Protein AF-A0A1A8B6Y4-F1 (afdb_monomer)

Solvent-accessible surface area (backbone atoms only — not comparable to full-atom values): 16086 Å² total; per-residue (Å²): 117,65,67,57,54,49,52,51,50,52,48,51,51,51,48,50,52,50,50,52,52,51,54,61,69,47,69,73,81,78,76,84,78,74,82,86,80,85,84,85,83,89,74,84,90,74,82,79,48,93,86,56,83,58,63,67,67,46,57,52,48,50,53,52,51,47,53,52,50,52,29,60,79,67,69,55,52,93,85,59,84,39,72,38,70,24,54,36,70,48,2,23,49,17,43,50,38,29,72,74,38,57,90,74,25,76,43,52,45,48,41,81,34,70,70,68,71,40,69,71,47,58,68,54,60,51,50,47,52,52,50,34,37,30,58,93,58,42,20,27,63,65,27,38,50,26,53,55,50,16,52,54,48,52,51,52,38,47,77,71,69,38,35,60,57,53,21,60,63,60,38,35,70,55,60,54,86,51,71,58,18,48,47,40,43,55,47,56,60,48,46,59,55,50,47,16,56,74,40,50,77,68,82,79,80,43,30,37,35,56,53,27,47,50,46,58,52,83,50,101,58,82,81,50,98,54,50,36,41,54,26,49,33,51,48,50,51,51,49,27,64,74,71,72,44,93,44,46,80,30,52,46,70,55,54,51,52,57,55,66,56,81,60,93,79,55,92,60,46,63,58,37,57,48,53,51,44,28,76,74,75,33,39,89

Structure (mmCIF, N/CA/C/O backbone):
data_AF-A0A1A8B6Y4-F1
#
_entry.id   AF-A0A1A8B6Y4-F1
#
loop_
_atom_site.group_PDB
_atom_site.id
_atom_site.type_symbol
_atom_site.label_atom_id
_atom_site.label_alt_id
_atom_site.label_comp_id
_atom_site.label_asym_id
_atom_site.label_entity_id
_atom_site.label_seq_id
_atom_site.pdbx_PDB_ins_code
_atom_site.Cartn_x
_atom_site.Cartn_y
_atom_site.Cartn_z
_atom_site.occupancy
_atom_site.B_iso_or_equiv
_atom_site.auth_seq_id
_atom_site.auth_comp_id
_atom_site.auth_asym_id
_atom_site.auth_atom_id
_atom_site.pdbx_PDB_model_num
ATOM 1 N N . ARG A 1 1 ? 7.278 20.151 9.274 1.00 48.69 1 ARG A N 1
ATOM 2 C CA . ARG A 1 1 ? 6.396 21.225 9.817 1.00 48.69 1 ARG A CA 1
ATOM 3 C C . ARG A 1 1 ? 5.258 21.596 8.855 1.00 48.69 1 ARG A C 1
ATOM 5 O O . ARG A 1 1 ? 4.155 21.803 9.333 1.00 48.69 1 ARG A O 1
ATOM 12 N N . ILE A 1 2 ? 5.491 21.634 7.536 1.00 34.91 2 ILE A N 1
ATOM 13 C CA . ILE A 1 2 ? 4.456 21.895 6.510 1.00 34.91 2 ILE A CA 1
ATOM 14 C C . ILE A 1 2 ? 3.547 20.672 6.295 1.00 34.91 2 ILE A C 1
ATOM 16 O O . ILE A 1 2 ? 2.337 20.803 6.388 1.00 34.91 2 ILE A O 1
ATOM 20 N N . LEU A 1 3 ? 4.115 19.467 6.171 1.00 32.06 3 LEU A N 1
ATOM 21 C CA . LEU A 1 3 ? 3.342 18.222 6.005 1.00 32.06 3 LEU A CA 1
ATOM 22 C C . LEU A 1 3 ? 2.391 17.905 7.173 1.00 32.06 3 LEU A C 1
ATOM 24 O O . LEU A 1 3 ? 1.318 17.358 6.955 1.00 32.06 3 LEU A O 1
ATOM 28 N N . SER A 1 4 ? 2.747 18.291 8.406 1.00 32.66 4 SER A N 1
ATOM 29 C CA . SER A 1 4 ? 1.828 18.197 9.555 1.00 32.66 4 SER A CA 1
ATOM 30 C C . SER A 1 4 ? 0.618 19.098 9.346 1.00 32.66 4 SER A C 1
ATOM 32 O O . SER A 1 4 ? -0.500 18.632 9.461 1.00 32.66 4 SER A O 1
ATOM 34 N N . LYS A 1 5 ? 0.843 20.354 8.938 1.00 38.16 5 LYS A N 1
ATOM 35 C CA . LYS A 1 5 ? -0.235 21.306 8.655 1.00 38.16 5 LYS A CA 1
ATOM 36 C C . LYS A 1 5 ? -1.108 20.871 7.478 1.00 38.16 5 LYS A C 1
ATOM 38 O O . LYS A 1 5 ? -2.299 21.137 7.498 1.00 38.16 5 LYS A O 1
ATOM 43 N N . ILE A 1 6 ? -0.530 20.204 6.477 1.00 46.03 6 ILE A N 1
ATOM 44 C CA . ILE A 1 6 ? -1.282 19.636 5.350 1.00 46.03 6 ILE A CA 1
ATOM 45 C C . ILE A 1 6 ? -2.140 18.463 5.830 1.00 46.03 6 ILE A C 1
ATOM 47 O O . ILE A 1 6 ? -3.326 18.440 5.534 1.00 46.03 6 ILE A O 1
ATOM 51 N N . LYS A 1 7 ? -1.591 17.536 6.628 1.00 43.03 7 LYS A N 1
ATOM 52 C CA . LYS A 1 7 ? -2.377 16.445 7.231 1.00 43.03 7 LYS A CA 1
ATOM 53 C C . LYS A 1 7 ? -3.486 16.959 8.144 1.00 43.03 7 LYS A C 1
ATOM 55 O O . LYS A 1 7 ? -4.589 16.428 8.094 1.00 43.03 7 LYS A O 1
ATOM 60 N N . ASP A 1 8 ? -3.202 17.981 8.946 1.00 49.44 8 ASP A N 1
ATOM 61 C CA . ASP A 1 8 ? -4.196 18.629 9.800 1.00 49.44 8 ASP A CA 1
ATOM 62 C C . ASP A 1 8 ? -5.297 19.270 8.938 1.00 49.44 8 ASP A C 1
ATOM 64 O O . ASP A 1 8 ? -6.464 18.977 9.141 1.00 49.44 8 ASP A O 1
ATOM 68 N N . CYS A 1 9 ? -4.936 20.006 7.883 1.00 51.84 9 CYS A N 1
ATOM 69 C CA . CYS A 1 9 ? -5.890 20.616 6.951 1.00 51.84 9 CYS A CA 1
ATOM 70 C C . CYS A 1 9 ? -6.751 19.582 6.199 1.00 51.84 9 CYS A C 1
ATOM 72 O O . CYS A 1 9 ? -7.961 19.748 6.088 1.00 51.84 9 CYS A O 1
ATOM 74 N N . VAL A 1 10 ? -6.153 18.488 5.713 1.00 51.28 10 VAL A N 1
ATOM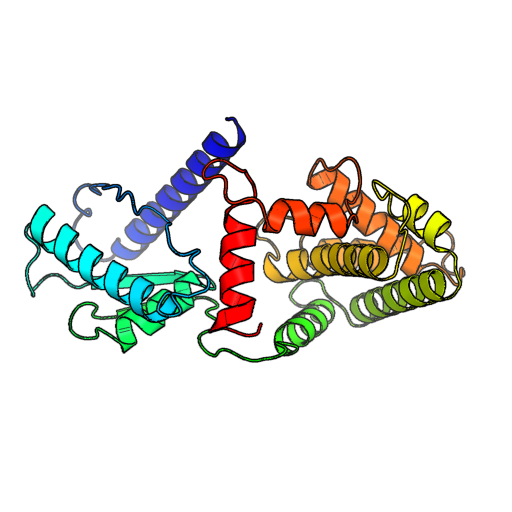 75 C CA . VAL A 1 10 ? -6.880 17.400 5.036 1.00 51.28 10 VAL A CA 1
ATOM 76 C C . VAL A 1 10 ? -7.829 16.703 6.007 1.00 51.28 10 VAL A C 1
ATOM 78 O O . VAL A 1 10 ? -8.972 16.430 5.651 1.00 51.28 10 VAL A O 1
ATOM 81 N N . ARG A 1 11 ? -7.393 16.457 7.249 1.00 54.84 11 ARG A N 1
ATOM 82 C CA . ARG A 1 11 ? -8.254 15.908 8.303 1.00 54.84 11 ARG A CA 1
ATOM 83 C C . ARG A 1 11 ? -9.421 16.845 8.594 1.00 54.84 11 ARG A C 1
ATOM 85 O O . ARG A 1 11 ? -10.549 16.369 8.648 1.00 54.84 11 ARG A O 1
ATOM 92 N N . ASP A 1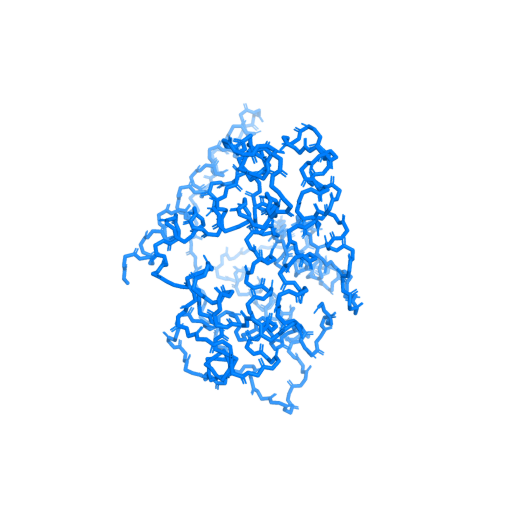 12 ? -9.165 18.139 8.748 1.00 62.72 12 ASP A N 1
ATOM 93 C CA . ASP A 1 12 ? -10.187 19.139 9.061 1.00 62.72 12 ASP A CA 1
ATOM 94 C C . ASP A 1 12 ? -11.193 19.271 7.906 1.00 62.72 12 ASP A C 1
ATOM 96 O O . ASP A 1 12 ? -12.400 19.298 8.131 1.00 62.72 12 ASP A O 1
ATOM 100 N N . HIS A 1 13 ? -10.720 19.229 6.659 1.00 58.06 13 HIS A N 1
ATOM 101 C CA . HIS A 1 13 ? -11.575 19.227 5.473 1.00 58.06 13 HIS A CA 1
ATOM 102 C C . HIS A 1 13 ? -12.416 17.944 5.365 1.00 58.06 13 HIS A C 1
ATOM 104 O O . HIS A 1 13 ? -13.604 17.995 5.041 1.00 58.06 13 HIS A O 1
ATOM 110 N N . GLN A 1 14 ? -11.833 16.780 5.665 1.00 52.09 14 GLN A N 1
ATOM 111 C CA . GLN A 1 14 ? -12.564 15.513 5.699 1.00 52.09 14 GLN A CA 1
ATOM 112 C C . GLN A 1 14 ? -13.607 15.509 6.824 1.00 52.09 14 GLN A C 1
ATOM 114 O O . GLN A 1 14 ? -14.718 15.014 6.639 1.00 52.09 14 GLN A O 1
ATOM 119 N N . LEU A 1 15 ? -13.272 16.093 7.976 1.00 55.88 15 LEU A N 1
ATOM 120 C CA . LEU A 1 15 ? -14.172 16.253 9.111 1.00 55.88 15 LEU A CA 1
ATOM 121 C C . LEU A 1 15 ? -15.351 17.156 8.745 1.00 55.88 15 LEU A C 1
ATOM 123 O O . LEU A 1 15 ? -16.491 16.789 9.011 1.00 55.88 15 LEU A O 1
ATOM 127 N N . GLN A 1 16 ? -15.088 18.281 8.083 1.00 64.38 16 GLN A N 1
ATOM 128 C CA . GLN A 1 16 ? -16.110 19.224 7.640 1.00 64.38 16 GLN A CA 1
ATOM 129 C C . GLN A 1 16 ? -17.037 18.588 6.598 1.00 64.38 16 GLN A C 1
ATOM 131 O O . GLN A 1 16 ? -18.254 18.641 6.735 1.00 64.38 16 GLN A O 1
ATOM 136 N N . LYS A 1 17 ? -16.478 17.848 5.635 1.00 62.44 17 LYS A N 1
ATOM 137 C CA . LYS A 1 17 ? -17.259 17.089 4.648 1.00 62.44 17 LYS A CA 1
ATOM 138 C C . LYS A 1 17 ? -18.111 15.992 5.298 1.00 62.44 17 LYS A C 1
ATOM 140 O O . LYS A 1 17 ? -19.252 15.783 4.897 1.00 62.44 17 LYS A O 1
ATOM 145 N N . ASN A 1 18 ? -17.587 15.313 6.320 1.00 55.38 18 ASN A N 1
ATOM 146 C CA . ASN A 1 18 ? -18.334 14.313 7.086 1.00 55.38 18 ASN A CA 1
ATOM 147 C C . ASN A 1 18 ? -19.440 14.950 7.941 1.00 55.38 18 ASN A C 1
ATOM 149 O O . ASN A 1 18 ? -20.522 14.377 8.045 1.00 55.38 18 ASN A O 1
ATOM 153 N N . GLN A 1 19 ? -19.190 16.124 8.528 1.00 59.34 19 GLN A N 1
ATOM 154 C CA . GLN A 1 19 ? -20.192 16.913 9.248 1.00 59.34 19 GLN A CA 1
ATOM 155 C C . GLN A 1 19 ? -21.311 17.362 8.308 1.00 59.34 19 GLN A C 1
ATOM 157 O O . GLN A 1 19 ? -22.476 17.147 8.625 1.00 59.34 19 GLN A O 1
ATOM 162 N N . ASP A 1 20 ? -20.973 17.893 7.133 1.00 62.66 20 ASP A N 1
ATOM 163 C CA . ASP A 1 20 ? -21.944 18.306 6.119 1.00 62.66 20 ASP A CA 1
ATOM 164 C C . ASP A 1 20 ? -22.760 17.111 5.615 1.00 62.66 20 ASP A C 1
ATOM 166 O O . ASP A 1 20 ? -23.985 17.181 5.524 1.00 62.66 20 ASP A O 1
ATOM 170 N N . TYR A 1 21 ? -22.115 15.969 5.361 1.00 57.97 21 TYR A N 1
ATOM 171 C CA . TYR A 1 21 ? -22.794 14.741 4.944 1.00 57.97 21 TYR A CA 1
ATOM 172 C C . TYR A 1 21 ? -23.757 14.215 6.021 1.00 57.97 21 TYR A C 1
ATOM 174 O O . TYR A 1 21 ? -24.897 13.866 5.716 1.00 57.97 21 TYR A O 1
ATOM 182 N N . LEU A 1 22 ? -23.342 14.227 7.293 1.00 50.53 22 LEU A N 1
ATOM 183 C CA . LEU A 1 22 ? -24.203 13.896 8.433 1.00 50.53 22 LEU A CA 1
ATOM 184 C C . LEU A 1 22 ? -25.376 14.873 8.565 1.00 50.53 22 LEU A C 1
ATOM 186 O O . LEU A 1 22 ? -26.508 14.427 8.728 1.00 50.53 22 LEU A O 1
ATOM 190 N N . LEU A 1 23 ? -25.133 16.179 8.428 1.00 52.56 23 LEU A N 1
ATOM 191 C CA . LEU A 1 23 ? -26.173 17.212 8.457 1.00 52.56 23 LEU A CA 1
ATOM 192 C C . LEU A 1 23 ? -27.199 17.012 7.334 1.00 52.56 23 LEU A C 1
ATOM 194 O O . LEU A 1 23 ? -28.402 17.138 7.567 1.00 52.56 23 LEU A O 1
ATOM 198 N N . THR A 1 24 ? -26.734 16.624 6.144 1.00 55.28 24 THR A N 1
ATOM 199 C CA . THR A 1 24 ? -27.588 16.334 4.983 1.00 55.28 24 THR A CA 1
ATOM 200 C C . THR A 1 24 ? -28.439 15.077 5.208 1.00 55.28 24 THR A C 1
ATOM 202 O O . THR A 1 24 ? -29.615 15.058 4.852 1.00 55.28 24 THR A O 1
ATOM 205 N N . LEU A 1 25 ? -27.886 14.048 5.860 1.00 50.84 25 LEU A N 1
ATOM 206 C CA . LEU A 1 25 ? -28.614 12.831 6.247 1.00 50.84 25 LEU A CA 1
ATOM 207 C C . LEU A 1 25 ? -29.634 13.069 7.375 1.00 50.84 25 LEU A C 1
ATOM 209 O O . LEU A 1 25 ? -30.631 12.359 7.452 1.00 50.84 25 LEU A O 1
ATOM 213 N N . THR A 1 26 ? -29.418 14.077 8.225 1.00 48.09 26 THR A N 1
ATOM 214 C CA . THR A 1 26 ? -30.345 14.471 9.305 1.00 48.09 26 THR A CA 1
ATOM 215 C C . THR A 1 26 ? -31.402 15.497 8.881 1.00 48.09 26 THR A C 1
ATOM 217 O O . THR A 1 26 ? -32.206 15.931 9.703 1.00 48.09 26 THR A O 1
ATOM 220 N N . ALA A 1 27 ? -31.443 15.884 7.600 1.00 50.81 27 ALA A N 1
ATOM 221 C CA . ALA A 1 27 ? -32.441 16.821 7.079 1.00 50.81 27 ALA A CA 1
ATOM 222 C C . ALA A 1 27 ? -33.870 16.234 7.010 1.00 50.81 27 ALA A C 1
ATOM 224 O O . ALA A 1 27 ? -34.811 16.978 6.733 1.00 50.81 27 ALA A O 1
ATOM 225 N N . SER A 1 28 ? -34.066 14.941 7.310 1.00 50.16 28 SER A N 1
ATOM 226 C CA . SER A 1 28 ? -35.378 14.415 7.708 1.00 50.16 28 SER A CA 1
ATOM 227 C C . SER A 1 28 ? -35.492 14.395 9.237 1.00 50.16 28 SER A C 1
ATOM 229 O O . SER A 1 28 ? -35.060 13.451 9.892 1.00 50.16 28 SER A O 1
ATOM 231 N N . ASP A 1 29 ? -36.083 15.465 9.759 1.00 51.25 29 ASP A N 1
ATOM 232 C CA . ASP A 1 29 ? -36.589 15.656 11.119 1.00 51.25 29 ASP A CA 1
ATOM 233 C C . ASP A 1 29 ? -35.630 15.463 12.319 1.00 51.25 29 ASP A C 1
ATOM 235 O O . ASP A 1 29 ? -35.422 14.3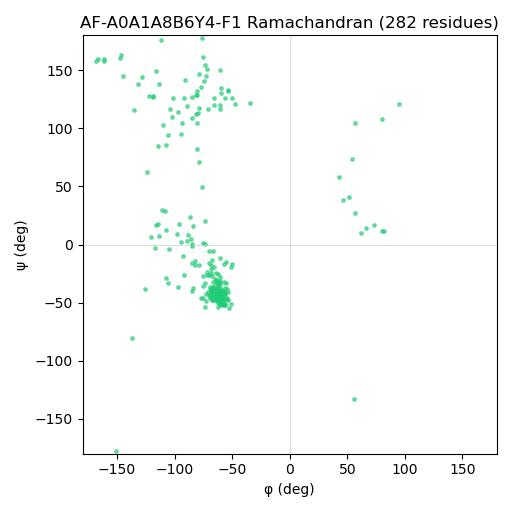74 12.844 1.00 51.25 29 ASP A O 1
ATOM 239 N N . HIS A 1 30 ? -35.257 16.634 12.855 1.00 48.81 30 HIS A N 1
ATOM 240 C CA . HIS A 1 30 ? -34.906 16.980 14.240 1.00 48.81 30 HIS A CA 1
ATOM 241 C C . HIS A 1 30 ? -33.426 16.985 14.687 1.00 48.81 30 HIS A C 1
ATOM 243 O O . HIS A 1 30 ? -32.753 15.970 14.807 1.00 48.81 30 HIS A O 1
ATOM 249 N N . GLN A 1 31 ? -33.053 18.197 15.134 1.00 47.06 31 GLN A N 1
ATOM 250 C CA . GLN A 1 31 ? -31.989 18.594 16.066 1.00 47.06 31 GLN A CA 1
ATOM 251 C C . GLN A 1 31 ? -30.551 18.679 15.515 1.00 47.06 31 GLN A C 1
ATOM 253 O O . GLN A 1 31 ? -29.872 17.681 15.300 1.00 47.06 31 GLN A O 1
ATOM 258 N N . LEU A 1 32 ? -30.062 19.924 15.378 1.00 47.06 32 LEU A N 1
ATOM 259 C CA . LEU A 1 32 ? -28.637 20.254 15.243 1.00 47.06 32 LEU A CA 1
ATOM 260 C C . LEU A 1 32 ? -27.845 19.502 16.323 1.00 47.06 32 LEU A C 1
ATOM 262 O O . LEU A 1 32 ? -28.116 19.676 17.515 1.00 47.06 32 LEU A O 1
ATOM 266 N N . LEU A 1 33 ? -26.885 18.670 15.905 1.00 44.72 33 LEU A N 1
ATOM 267 C CA . LEU A 1 33 ? -25.995 17.957 16.821 1.00 44.72 33 LEU A CA 1
ATOM 268 C C . LEU A 1 33 ? -25.322 18.969 17.773 1.00 44.72 33 LEU A C 1
ATOM 270 O O . LEU A 1 33 ? -24.833 20.004 17.309 1.00 44.72 33 LEU A O 1
ATOM 274 N N . PRO A 1 34 ? -25.284 18.710 19.095 1.00 53.56 34 PRO A N 1
ATOM 275 C CA . PRO A 1 34 ? -24.563 19.572 20.020 1.00 53.56 34 PRO A CA 1
ATOM 276 C C . PRO A 1 34 ? -23.076 19.610 19.649 1.00 53.56 34 PRO A C 1
ATOM 278 O O . PRO A 1 34 ? -22.542 18.634 19.126 1.00 53.56 34 PRO A O 1
ATOM 281 N N . GLN A 1 35 ? -22.425 20.739 19.947 1.00 53.25 35 GLN A N 1
ATOM 282 C CA . GLN A 1 35 ? -21.003 21.003 19.701 1.00 53.25 35 GLN A CA 1
ATOM 283 C C . GLN A 1 35 ? -20.120 19.757 19.871 1.00 53.25 35 GLN A C 1
ATOM 285 O O . GLN A 1 35 ? -20.066 19.162 20.950 1.00 53.25 35 GLN A O 1
ATOM 290 N N . VAL A 1 36 ? -19.402 19.391 18.805 1.00 50.97 36 VAL A N 1
ATOM 291 C CA . VAL A 1 36 ? -18.380 18.341 18.843 1.00 50.97 36 VAL A CA 1
ATOM 292 C C . VAL A 1 36 ? -17.307 18.776 19.836 1.00 50.97 36 VAL A C 1
ATOM 294 O O . VAL A 1 36 ? -16.660 19.805 19.656 1.00 50.97 36 VAL A O 1
ATOM 297 N N . LYS A 1 37 ? -17.140 18.012 20.914 1.00 50.31 37 LYS A N 1
ATOM 298 C CA . LYS A 1 37 ? -16.125 18.277 21.931 1.00 50.31 37 LYS A CA 1
ATOM 299 C C . LYS A 1 37 ? -14.967 17.313 21.720 1.00 50.31 37 LYS A C 1
ATOM 301 O O . LYS A 1 37 ? -15.091 16.111 21.942 1.00 50.31 37 LYS A O 1
ATOM 306 N N . GLU A 1 38 ? -13.854 17.867 21.262 1.00 46.75 38 GLU A N 1
ATOM 307 C CA . GLU A 1 38 ? -12.634 17.124 20.970 1.00 46.75 38 GLU A CA 1
ATOM 308 C C . GLU A 1 38 ? -11.849 16.816 22.248 1.00 46.75 38 GLU A C 1
ATOM 310 O O . GLU A 1 38 ? -11.842 17.584 23.215 1.00 46.75 38 GLU A O 1
ATOM 315 N N . SER A 1 39 ? -11.174 15.671 22.257 1.00 43.25 39 SER A N 1
ATOM 316 C CA . SER A 1 39 ? -10.258 15.273 23.320 1.00 43.25 39 SER A CA 1
ATOM 317 C C . SER A 1 39 ? -9.096 14.495 22.715 1.00 43.25 39 SER A C 1
ATOM 319 O O . SER A 1 39 ? -9.273 13.758 21.746 1.00 43.25 39 SER A O 1
ATOM 321 N N . TRP A 1 40 ? -7.910 14.672 23.291 1.00 41.88 40 TRP A N 1
ATOM 322 C CA . TRP A 1 40 ? -6.679 14.023 22.858 1.00 41.88 40 TRP A CA 1
ATOM 323 C C . TRP A 1 40 ? -6.213 13.058 23.933 1.00 41.88 40 TRP A C 1
ATOM 325 O O . TRP A 1 40 ? -6.207 13.399 25.116 1.00 41.88 40 TRP A O 1
ATOM 335 N N . ILE A 1 41 ? -5.765 11.881 23.511 1.00 40.66 41 ILE A N 1
ATOM 336 C CA . ILE A 1 41 ? -5.145 10.908 24.403 1.00 40.66 41 ILE A CA 1
ATOM 337 C C . ILE A 1 41 ? -3.731 10.660 23.931 1.00 40.66 41 ILE A C 1
ATOM 339 O O . ILE A 1 41 ? -3.482 10.350 22.767 1.00 40.66 41 ILE A O 1
ATOM 343 N N . TYR A 1 42 ? -2.809 10.805 24.872 1.00 41.81 42 TYR A N 1
ATOM 344 C CA . TYR A 1 42 ? -1.417 10.460 24.684 1.00 41.81 42 TYR A CA 1
ATOM 345 C C . TYR A 1 42 ? -1.218 9.038 25.179 1.00 41.81 42 TYR A C 1
ATOM 347 O O . TYR A 1 42 ? -1.190 8.793 26.383 1.00 41.81 42 TYR A O 1
ATOM 355 N N . GLN A 1 43 ? -1.088 8.110 24.238 1.00 41.69 43 GLN A N 1
ATOM 356 C CA . GLN A 1 43 ? -0.670 6.754 24.538 1.00 41.69 43 GLN A CA 1
ATOM 357 C C . GLN A 1 43 ? 0.838 6.636 24.269 1.00 41.69 43 GLN A C 1
ATOM 359 O O . GLN A 1 43 ? 1.258 6.790 23.117 1.00 41.69 43 GLN A O 1
ATOM 364 N N . PRO A 1 44 ? 1.679 6.420 25.295 1.00 40.84 44 PRO A N 1
ATOM 365 C CA . PRO A 1 44 ? 3.089 6.140 25.072 1.00 40.84 44 PRO A CA 1
ATOM 366 C C . PRO A 1 44 ? 3.216 4.794 24.349 1.00 40.84 44 PRO A C 1
ATOM 368 O O . PRO A 1 44 ? 2.758 3.773 24.849 1.00 40.84 44 PRO A O 1
ATOM 371 N N . LEU A 1 45 ? 3.806 4.804 23.150 1.00 44.94 45 LEU A N 1
ATOM 372 C CA . LEU A 1 45 ? 4.044 3.589 22.373 1.00 44.94 45 LEU A CA 1
ATOM 373 C C . LEU A 1 45 ? 5.307 2.878 22.912 1.00 44.94 45 LEU A C 1
ATOM 375 O O . LEU A 1 45 ? 6.388 3.078 22.359 1.00 44.94 45 LEU A O 1
ATOM 379 N N . ASP A 1 46 ? 5.219 2.085 23.982 1.00 48.62 46 ASP A N 1
ATOM 380 C CA . ASP A 1 46 ? 6.374 1.340 24.542 1.00 48.62 46 ASP A CA 1
ATOM 381 C C . ASP A 1 46 ? 6.458 -0.136 24.087 1.00 48.62 46 ASP A C 1
ATOM 383 O O . ASP A 1 46 ? 7.318 -0.900 24.522 1.00 48.62 46 ASP A O 1
ATOM 387 N N . HIS A 1 47 ? 5.625 -0.515 23.118 1.00 50.72 47 HIS A N 1
ATOM 388 C CA . HIS A 1 47 ? 5.288 -1.893 22.725 1.00 50.72 47 HIS A CA 1
ATOM 389 C C . HIS A 1 47 ? 6.371 -2.671 21.954 1.00 50.72 47 HIS A C 1
ATOM 391 O O . HIS A 1 47 ? 6.072 -3.622 21.235 1.00 50.72 47 HIS A O 1
ATOM 397 N N . PHE A 1 48 ? 7.632 -2.258 22.040 1.00 51.94 48 PHE A N 1
ATOM 398 C CA . PHE A 1 48 ? 8.730 -2.847 21.269 1.00 51.94 48 PHE A CA 1
ATOM 399 C C . PHE A 1 48 ? 9.691 -3.675 22.114 1.00 51.94 48 PHE A C 1
ATOM 401 O O . PHE A 1 48 ? 10.870 -3.816 21.779 1.00 51.94 48 PHE A O 1
ATOM 408 N N . ASN A 1 49 ? 9.187 -4.252 23.201 1.00 53.00 49 ASN A N 1
ATOM 409 C CA . ASN A 1 49 ? 9.881 -5.324 23.884 1.00 53.00 49 ASN A CA 1
ATOM 410 C C . ASN A 1 49 ? 9.642 -6.638 23.125 1.00 53.00 49 ASN A C 1
ATOM 412 O O . ASN A 1 49 ? 8.535 -7.161 23.128 1.00 53.00 49 ASN A O 1
ATOM 416 N N . ARG A 1 50 ? 10.691 -7.212 22.518 1.00 49.53 50 ARG A N 1
ATOM 417 C CA . ARG A 1 50 ? 10.622 -8.524 21.836 1.00 49.53 50 ARG A CA 1
ATOM 418 C C . ARG A 1 50 ? 10.148 -9.673 22.740 1.00 49.53 50 ARG A C 1
ATOM 420 O O . ARG A 1 50 ? 9.817 -10.735 22.229 1.00 49.53 50 ARG A O 1
ATOM 427 N N . GLN A 1 51 ? 10.173 -9.492 24.060 1.00 51.28 51 GLN A N 1
ATOM 428 C CA . GLN A 1 51 ? 9.718 -10.481 25.041 1.00 51.28 51 GLN A CA 1
ATOM 429 C C . GLN A 1 51 ? 8.248 -10.291 25.443 1.00 51.28 51 GLN A C 1
ATOM 431 O O . GLN A 1 51 ? 7.695 -11.165 26.107 1.00 51.28 51 GLN A O 1
ATOM 436 N N . ASP A 1 52 ? 7.612 -9.185 25.045 1.00 55.09 52 ASP A N 1
ATOM 437 C CA . ASP A 1 52 ? 6.207 -8.907 25.336 1.00 55.09 52 ASP A CA 1
ATOM 438 C C . ASP A 1 52 ? 5.350 -9.101 24.078 1.00 55.09 52 ASP A C 1
ATOM 440 O O . ASP A 1 52 ? 5.212 -8.224 23.227 1.00 55.09 52 ASP A O 1
ATOM 444 N N . ILE A 1 53 ? 4.793 -10.305 23.954 1.00 52.06 53 ILE A N 1
ATOM 445 C CA . ILE A 1 53 ? 3.941 -10.732 22.833 1.00 52.06 53 ILE A CA 1
ATOM 446 C C . ILE A 1 53 ? 2.462 -10.349 23.020 1.00 52.06 53 ILE A C 1
ATOM 448 O O . ILE A 1 53 ? 1.620 -10.724 22.207 1.00 52.06 53 ILE A O 1
ATOM 452 N N . ASN A 1 54 ? 2.107 -9.607 24.077 1.00 55.47 54 ASN A N 1
ATOM 453 C CA . ASN A 1 54 ? 0.713 -9.245 24.371 1.00 55.47 54 ASN A CA 1
ATOM 454 C C . ASN A 1 54 ? 0.223 -8.004 23.608 1.00 55.47 54 ASN A C 1
ATOM 456 O O . ASN A 1 54 ? -0.815 -7.430 23.950 1.00 55.47 54 ASN A O 1
ATOM 460 N N . THR A 1 55 ? 0.925 -7.587 22.556 1.00 60.50 55 THR A N 1
ATOM 461 C CA . THR A 1 55 ? 0.632 -6.341 21.843 1.00 60.50 55 THR A CA 1
ATOM 462 C C . THR A 1 55 ? -0.750 -6.322 21.189 1.00 60.50 55 THR A C 1
ATOM 464 O O . THR A 1 55 ? -1.372 -5.261 21.138 1.00 60.50 55 THR A O 1
ATOM 467 N N . PHE A 1 56 ? -1.275 -7.466 20.739 1.00 60.12 56 PHE A N 1
ATOM 468 C CA . PHE A 1 56 ? -2.620 -7.556 20.162 1.00 60.12 56 PHE A CA 1
ATOM 469 C C . PHE A 1 56 ? -3.740 -7.452 21.218 1.00 60.12 56 PHE A C 1
ATOM 471 O O . PHE A 1 56 ? -4.596 -6.571 21.076 1.00 60.12 56 PHE A O 1
ATOM 478 N N . PRO A 1 57 ? -3.757 -8.266 22.301 1.00 64.69 57 PRO A N 1
ATOM 479 C CA . PRO A 1 57 ? -4.700 -8.076 23.405 1.00 64.69 57 PRO A CA 1
ATOM 480 C C . PRO A 1 57 ? -4.669 -6.666 24.004 1.00 64.69 57 PRO A C 1
ATOM 482 O O . PRO A 1 57 ? -5.729 -6.125 24.323 1.00 64.69 57 PRO A O 1
ATOM 485 N N . GLN A 1 58 ? -3.478 -6.067 24.117 1.00 73.25 58 GLN A N 1
ATOM 486 C CA . GLN A 1 58 ? -3.303 -4.747 24.715 1.00 73.25 58 GLN A CA 1
ATOM 487 C C . GLN A 1 58 ? -4.047 -3.659 23.931 1.00 73.25 58 GLN A C 1
ATOM 489 O O . GLN A 1 58 ? -4.800 -2.904 24.532 1.00 73.25 58 GLN A O 1
ATOM 494 N N . ARG A 1 59 ? -3.970 -3.644 22.591 1.00 76.25 59 ARG A N 1
ATOM 495 C CA . ARG A 1 59 ? -4.663 -2.629 21.763 1.00 76.25 59 ARG A CA 1
ATOM 496 C C . ARG A 1 59 ? -6.176 -2.621 21.960 1.00 76.25 59 ARG A C 1
ATOM 498 O O . ARG A 1 59 ? -6.800 -1.564 21.988 1.00 76.25 59 ARG A O 1
ATOM 505 N N . LEU A 1 60 ? -6.787 -3.800 22.089 1.00 79.50 60 LEU A N 1
ATOM 506 C CA . LEU A 1 60 ? -8.225 -3.895 22.345 1.00 79.50 60 LEU A CA 1
ATOM 507 C C . LEU A 1 60 ? -8.565 -3.499 23.790 1.00 79.50 60 LEU A C 1
ATOM 509 O O . LEU A 1 60 ? -9.625 -2.919 24.023 1.00 79.50 60 LEU A O 1
ATOM 513 N N . ALA A 1 61 ? -7.675 -3.777 24.748 1.00 83.81 61 ALA A N 1
ATOM 514 C CA . ALA A 1 61 ? -7.815 -3.297 26.120 1.00 83.81 61 ALA A CA 1
ATOM 515 C C . ALA A 1 61 ? -7.719 -1.765 26.191 1.00 83.81 61 ALA A C 1
ATOM 517 O O . ALA A 1 61 ? -8.525 -1.141 26.877 1.00 83.81 61 ALA A O 1
ATOM 518 N N . ASP A 1 62 ? -6.824 -1.148 25.420 1.00 85.19 62 ASP A N 1
ATOM 519 C CA . ASP A 1 62 ? -6.688 0.308 25.356 1.00 85.19 62 ASP A CA 1
ATOM 520 C C . ASP A 1 62 ? -7.964 0.969 24.815 1.00 85.19 62 ASP A C 1
ATOM 522 O O . ASP A 1 62 ? -8.406 1.984 25.350 1.00 85.19 62 ASP A O 1
ATOM 526 N N . LEU A 1 63 ? -8.630 0.360 23.823 1.00 88.69 63 LEU A N 1
ATOM 527 C CA . LEU A 1 63 ? -9.942 0.820 23.344 1.00 88.69 63 LEU A CA 1
ATOM 528 C C . LEU A 1 63 ? -11.033 0.720 24.426 1.00 88.69 63 LEU A C 1
ATOM 530 O O . LEU A 1 63 ? -11.898 1.595 24.518 1.00 88.69 63 LEU A O 1
ATOM 534 N N . ALA A 1 64 ? -10.995 -0.309 25.276 1.00 89.88 64 ALA A N 1
ATOM 535 C CA . ALA A 1 64 ? -11.917 -0.432 26.405 1.00 89.88 64 ALA A CA 1
ATOM 536 C C . ALA A 1 64 ? -11.641 0.628 27.490 1.00 89.88 64 ALA A C 1
ATOM 538 O O . ALA A 1 64 ? -12.577 1.256 27.992 1.00 89.88 64 ALA A O 1
ATOM 539 N N . VAL A 1 65 ? -10.364 0.876 27.805 1.00 89.31 65 VAL A N 1
ATOM 540 C CA . VAL A 1 65 ? -9.933 1.945 28.723 1.00 89.31 65 VAL A CA 1
ATOM 541 C C . VAL A 1 65 ? -10.335 3.313 28.174 1.00 89.31 65 VAL A C 1
ATOM 543 O O . VAL A 1 65 ? -10.873 4.135 28.915 1.00 89.31 65 VAL A O 1
ATOM 546 N N . PHE A 1 66 ? -10.159 3.541 26.872 1.00 89.56 66 PHE A N 1
ATOM 547 C CA . PHE A 1 66 ? -10.606 4.749 26.186 1.00 89.56 66 PHE A CA 1
ATOM 548 C C . PHE A 1 66 ? -12.109 4.972 26.342 1.00 89.56 66 PHE A C 1
ATOM 550 O O . PHE A 1 66 ? -12.537 6.044 26.775 1.00 89.56 66 PHE A O 1
ATOM 557 N N . HIS A 1 67 ? -12.907 3.950 26.027 1.00 92.25 67 HIS A N 1
ATOM 558 C CA . HIS A 1 67 ? -14.355 4.004 26.181 1.00 92.25 67 HIS A CA 1
ATOM 559 C C . HIS A 1 67 ? -14.739 4.388 27.617 1.00 92.25 67 HIS A C 1
ATOM 561 O O . HIS A 1 67 ? -15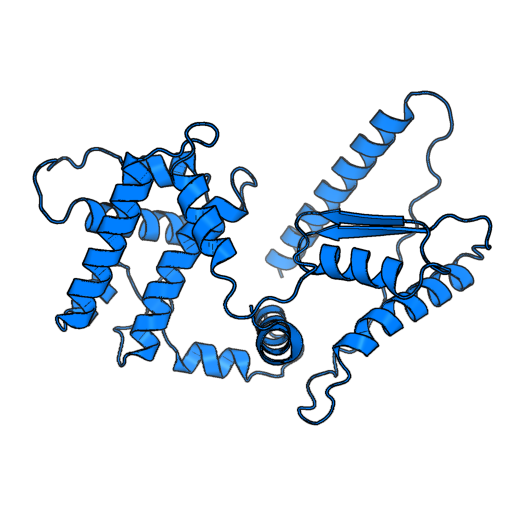.584 5.263 27.822 1.00 92.25 67 HIS A O 1
ATOM 567 N N . GLN A 1 68 ? -14.110 3.765 28.619 1.00 90.88 68 GLN A N 1
ATOM 568 C CA . GLN A 1 68 ? -14.361 4.077 30.025 1.00 90.88 68 GLN A CA 1
ATOM 569 C C . GLN A 1 68 ? -13.978 5.522 30.367 1.00 90.88 68 GLN A C 1
ATOM 571 O O . GLN A 1 68 ? -14.778 6.225 30.987 1.00 90.88 68 GLN A O 1
ATOM 576 N N . TYR A 1 69 ? -12.795 5.971 29.945 1.00 90.19 69 TYR A N 1
ATOM 577 C CA . TYR A 1 69 ? -12.307 7.326 30.186 1.00 90.19 69 TYR A CA 1
ATOM 578 C C . TYR A 1 69 ? -13.269 8.370 29.618 1.00 90.19 69 TYR A C 1
ATOM 580 O O . TYR A 1 69 ? -13.744 9.229 30.356 1.00 90.19 69 TYR A O 1
ATOM 588 N N . ILE A 1 70 ? -13.646 8.253 28.342 1.00 91.88 70 ILE A N 1
ATOM 589 C CA . ILE A 1 70 ? -14.583 9.190 27.711 1.00 91.88 70 ILE A CA 1
ATOM 590 C C . ILE A 1 70 ? -15.965 9.107 28.355 1.00 91.88 70 ILE A C 1
ATOM 592 O O . ILE A 1 70 ? -16.580 10.140 28.616 1.00 91.88 70 ILE A O 1
ATOM 596 N N . SER A 1 71 ? -16.442 7.905 28.683 1.00 92.25 71 SER A N 1
ATOM 597 C CA . SER A 1 71 ? -17.723 7.761 29.377 1.00 92.25 71 SER A CA 1
ATOM 598 C C . SER A 1 71 ? -17.736 8.529 30.699 1.00 92.25 71 SER A C 1
ATOM 600 O O . SER A 1 71 ? -18.701 9.228 30.991 1.00 92.25 71 SER A O 1
ATOM 602 N N . GLN A 1 72 ? -16.645 8.491 31.464 1.00 91.31 72 GLN A N 1
ATOM 603 C CA . GLN A 1 72 ? -16.519 9.244 32.712 1.00 91.31 72 GLN A CA 1
ATOM 604 C C . GLN A 1 72 ? -16.339 10.749 32.473 1.00 91.31 72 GLN A C 1
ATOM 606 O O . GLN A 1 72 ? -17.054 11.554 33.067 1.00 91.31 72 GLN A O 1
ATOM 611 N N . SER A 1 73 ? -15.429 11.150 31.579 1.00 92.31 73 SER A N 1
ATOM 612 C CA . SER A 1 73 ? -15.119 12.561 31.301 1.00 92.31 73 SER A CA 1
ATOM 613 C C . SER A 1 73 ? -16.301 13.352 30.740 1.00 92.31 73 SER A C 1
ATOM 615 O O . SER A 1 73 ? -16.353 14.575 30.881 1.00 92.31 73 SER A O 1
ATOM 617 N N . PHE A 1 74 ? -17.246 12.665 30.100 1.00 89.88 74 PHE A N 1
ATOM 618 C CA . PHE A 1 74 ? -18.433 13.264 29.497 1.00 89.88 74 PHE A CA 1
ATOM 619 C C . PHE A 1 74 ? -19.735 12.846 30.187 1.00 89.88 74 PHE A C 1
ATOM 621 O O . PHE A 1 74 ? -20.810 13.207 29.713 1.00 89.88 74 PHE A O 1
ATOM 628 N N . ASN A 1 75 ? -19.649 12.128 31.314 1.00 92.50 75 ASN A N 1
ATOM 629 C CA . ASN A 1 75 ? -20.795 11.627 32.073 1.00 92.50 75 ASN A CA 1
ATOM 630 C C . ASN A 1 75 ? -21.804 10.853 31.197 1.00 92.50 75 ASN A C 1
ATOM 632 O O . ASN A 1 75 ? -23.021 11.016 31.314 1.00 92.50 75 ASN A O 1
ATOM 636 N N . LEU A 1 76 ? -21.282 10.039 30.275 1.00 92.75 76 LEU A N 1
ATOM 637 C CA . LEU A 1 76 ? -22.077 9.177 29.410 1.00 92.75 76 LEU A CA 1
ATOM 638 C C . LEU A 1 76 ? -22.593 7.988 30.219 1.00 92.75 76 LEU A C 1
ATOM 640 O O . LEU A 1 76 ? -21.895 7.422 31.061 1.00 92.75 76 LEU A O 1
ATOM 644 N N . SER A 1 77 ? -23.832 7.599 29.945 1.00 90.19 77 SER A N 1
ATOM 645 C CA . SER A 1 77 ? -24.516 6.496 30.620 1.00 90.19 77 SER A CA 1
ATOM 646 C C . SER A 1 77 ? -24.733 5.322 29.667 1.00 90.19 77 SER A C 1
ATOM 648 O O . SER A 1 77 ? -24.509 5.432 28.464 1.00 90.19 77 SER A O 1
ATOM 650 N N . CYS A 1 78 ? -25.278 4.215 30.175 1.00 86.06 78 CYS A N 1
ATOM 651 C CA . CYS A 1 78 ? -25.698 3.081 29.346 1.00 86.06 78 CYS A CA 1
ATOM 652 C C . CYS A 1 78 ? -26.782 3.424 28.303 1.00 86.06 78 CYS A C 1
ATOM 654 O O . CYS A 1 78 ? -27.056 2.607 27.430 1.00 86.06 78 CYS A O 1
ATOM 656 N N . ARG A 1 79 ? -27.406 4.611 28.379 1.00 89.25 79 ARG A N 1
ATOM 657 C CA . ARG A 1 79 ? -28.351 5.100 27.361 1.00 89.25 79 ARG A CA 1
ATOM 658 C C . ARG A 1 79 ? -27.647 5.660 26.122 1.00 89.25 79 ARG A C 1
ATOM 660 O O . ARG A 1 79 ? -28.286 5.822 25.087 1.00 89.25 79 ARG A O 1
ATOM 667 N N . ASN A 1 80 ? -26.359 5.988 26.219 1.00 93.06 80 ASN A N 1
ATOM 668 C CA . ASN A 1 80 ? -25.571 6.480 25.097 1.00 93.06 80 ASN A CA 1
ATOM 669 C C . ASN A 1 80 ? -25.109 5.298 24.238 1.00 93.06 80 ASN A C 1
ATOM 671 O O . ASN A 1 80 ? -24.539 4.333 24.743 1.00 93.06 80 ASN A O 1
ATOM 675 N N . THR A 1 81 ? -25.355 5.380 22.932 1.00 93.25 81 THR A N 1
ATOM 676 C CA . THR A 1 81 ? -24.976 4.327 21.983 1.00 93.25 81 THR A CA 1
ATOM 677 C C . THR A 1 81 ? -23.596 4.613 21.409 1.00 93.25 81 THR A C 1
ATOM 679 O O . THR A 1 81 ? -23.364 5.683 20.852 1.00 93.25 81 THR A O 1
ATOM 682 N N . TRP A 1 82 ? -22.699 3.636 21.508 1.00 95.06 82 TRP A N 1
ATOM 683 C CA . TRP A 1 82 ? -21.359 3.703 20.936 1.00 95.06 82 TRP A CA 1
ATOM 684 C C . TRP A 1 82 ? -21.284 2.913 19.635 1.00 95.06 82 TRP A C 1
ATOM 686 O O . TRP A 1 82 ? -21.589 1.719 19.618 1.00 95.06 82 TRP A O 1
ATOM 696 N N . ILE A 1 83 ? -20.834 3.566 18.565 1.00 93.94 83 ILE A N 1
ATOM 697 C CA . ILE A 1 83 ? -20.524 2.930 17.284 1.00 93.94 83 ILE A CA 1
ATOM 698 C C . ILE A 1 83 ? -19.044 3.162 16.988 1.00 93.94 83 ILE A C 1
ATOM 700 O O . ILE A 1 83 ? -18.573 4.297 17.022 1.00 93.94 83 ILE A O 1
ATOM 704 N N . SER A 1 84 ? -18.307 2.089 16.720 1.00 93.62 84 SER A N 1
ATOM 705 C CA . SER A 1 84 ? -16.905 2.166 16.313 1.00 93.62 84 SER A CA 1
ATOM 706 C C . SER A 1 84 ? -16.808 2.241 14.788 1.00 93.62 84 SER A C 1
ATOM 708 O O . SER A 1 84 ? -17.560 1.567 14.090 1.00 93.62 84 SER A O 1
ATOM 710 N N . PHE A 1 85 ? -15.882 3.044 14.268 1.00 93.50 85 PHE A N 1
ATOM 711 C CA . PHE A 1 85 ? -15.627 3.179 12.835 1.00 93.50 85 PHE A CA 1
ATOM 712 C C . PHE A 1 85 ? -14.140 2.989 12.560 1.00 93.50 85 PHE A C 1
ATOM 714 O O . PHE A 1 85 ? -13.301 3.445 13.338 1.00 93.50 85 PHE A O 1
ATOM 721 N N . GLY A 1 86 ? -13.816 2.371 11.430 1.00 89.56 86 GLY A N 1
ATOM 722 C CA . GLY A 1 86 ? -12.447 2.314 10.946 1.00 89.56 86 GLY A CA 1
ATOM 723 C C . GLY A 1 86 ? -12.340 1.822 9.508 1.00 89.56 86 GLY A C 1
ATOM 724 O O . GLY A 1 86 ? -13.223 1.130 8.998 1.00 89.56 86 GLY A O 1
ATOM 725 N N . GLY A 1 87 ? -11.228 2.181 8.872 1.00 89.38 87 GLY A N 1
ATOM 726 C CA . GLY A 1 87 ? -10.819 1.716 7.549 1.00 89.38 87 GLY A CA 1
ATOM 727 C C . GLY A 1 87 ? -9.516 0.918 7.614 1.00 89.38 87 GLY A C 1
ATOM 728 O O . GLY A 1 87 ? -8.668 1.193 8.472 1.00 89.38 87 GLY A O 1
ATOM 729 N N . SER A 1 88 ? -9.332 -0.059 6.723 1.00 90.88 88 SER A N 1
ATOM 730 C CA . SER A 1 88 ? -8.111 -0.880 6.673 1.00 90.88 88 SER A CA 1
ATOM 731 C C . SER A 1 88 ? -7.846 -1.544 8.039 1.00 90.88 88 SER A C 1
ATOM 733 O O . SER A 1 88 ? -8.771 -2.076 8.660 1.00 90.88 88 SER A O 1
ATOM 735 N N . TYR A 1 89 ? -6.623 -1.487 8.563 1.00 89.12 89 TYR A N 1
ATOM 736 C CA . TYR A 1 89 ? -6.283 -2.007 9.887 1.00 89.12 89 TYR A CA 1
ATOM 737 C C . TYR A 1 89 ? -7.174 -1.448 11.012 1.00 89.12 89 TYR A C 1
ATOM 739 O O . TYR A 1 89 ? -7.638 -2.200 11.867 1.00 89.12 89 TYR A O 1
ATOM 747 N N . SER A 1 90 ? -7.502 -0.150 10.990 1.00 90.69 90 SER A N 1
ATOM 748 C CA . SER A 1 90 ? -8.413 0.432 11.989 1.00 90.69 90 SER A CA 1
ATOM 749 C C . SER A 1 90 ? -9.851 -0.087 11.855 1.00 90.69 90 SER A C 1
ATOM 751 O O . SER A 1 90 ? -10.570 -0.177 12.847 1.00 90.69 90 SER A O 1
ATOM 753 N N . GLY A 1 91 ? -10.263 -0.499 10.652 1.00 92.12 91 GLY A N 1
ATOM 754 C CA . GLY A 1 91 ? -11.525 -1.204 10.431 1.00 92.12 91 GLY A CA 1
ATOM 755 C C . GLY A 1 91 ? -11.504 -2.601 11.043 1.00 92.12 91 GLY A C 1
ATOM 756 O O . GLY A 1 91 ? -12.473 -3.006 11.685 1.00 92.12 91 GLY A O 1
ATOM 757 N N . ALA A 1 92 ? -10.375 -3.305 10.933 1.00 90.12 92 ALA A N 1
ATOM 758 C CA . ALA A 1 92 ? -10.193 -4.588 11.602 1.00 90.12 92 ALA A CA 1
ATOM 759 C C . ALA A 1 92 ? -10.246 -4.425 13.130 1.00 90.12 92 ALA A C 1
ATOM 761 O O . ALA A 1 92 ? -11.009 -5.129 13.790 1.00 90.12 92 ALA A O 1
ATOM 762 N N . LEU A 1 93 ? -9.557 -3.417 13.682 1.00 91.62 93 LEU A N 1
ATOM 763 C CA . LEU A 1 93 ? -9.660 -3.045 15.098 1.00 91.62 93 LEU A CA 1
ATOM 764 C C . LEU A 1 93 ? -11.100 -2.717 15.511 1.00 91.62 93 LEU A C 1
ATOM 766 O O . LEU A 1 93 ? -11.532 -3.159 16.570 1.00 91.62 93 LEU A O 1
ATOM 770 N N . SER A 1 94 ? -11.856 -1.991 14.685 1.00 92.62 94 SER A N 1
ATOM 771 C CA . SER A 1 94 ? -13.262 -1.672 14.954 1.00 92.62 94 SER A CA 1
ATOM 772 C C . SER A 1 94 ? -14.125 -2.936 15.070 1.00 92.62 94 SER A C 1
ATOM 774 O O . SER A 1 94 ? -14.857 -3.110 16.051 1.00 92.62 94 SER A O 1
ATOM 776 N N . ALA A 1 95 ? -13.984 -3.865 14.117 1.00 89.69 95 ALA A N 1
ATOM 777 C CA . ALA A 1 95 ? -14.674 -5.153 14.146 1.00 89.69 95 ALA A CA 1
ATOM 778 C C . ALA A 1 95 ? -14.270 -5.996 15.366 1.00 89.69 95 ALA A C 1
ATOM 780 O O . ALA A 1 95 ? -15.134 -6.513 16.079 1.00 89.69 95 ALA A O 1
ATOM 781 N N . TRP A 1 96 ? -12.968 -6.111 15.640 1.00 91.94 96 TRP A N 1
ATOM 782 C CA . TRP A 1 96 ? -12.452 -6.880 16.772 1.00 91.94 96 TRP A CA 1
ATOM 783 C C . TRP A 1 96 ? -12.843 -6.266 18.119 1.00 91.94 96 TRP A C 1
ATOM 785 O O . TRP A 1 96 ? -13.165 -7.006 19.046 1.00 91.94 96 TRP A O 1
ATOM 795 N N . PHE A 1 97 ? -12.891 -4.936 18.232 1.00 92.62 97 PHE A N 1
ATOM 796 C CA . PHE A 1 97 ? -13.320 -4.245 19.445 1.00 92.62 97 PHE A CA 1
ATOM 797 C C . PHE A 1 97 ? -14.778 -4.561 19.774 1.00 92.62 97 PHE A C 1
ATOM 799 O O . PHE A 1 97 ? -15.076 -4.998 20.887 1.00 92.62 97 PHE A O 1
ATOM 806 N N . ARG A 1 98 ? -15.675 -4.456 18.784 1.00 93.50 98 ARG A N 1
ATOM 807 C CA . ARG A 1 98 ? -17.077 -4.872 18.931 1.00 93.50 98 ARG A CA 1
ATOM 808 C C . ARG A 1 98 ? -17.201 -6.362 19.254 1.00 93.50 98 ARG A C 1
ATOM 810 O O . ARG A 1 98 ? -18.000 -6.724 20.113 1.00 93.50 98 ARG A O 1
ATOM 817 N N . GLY A 1 99 ? -16.426 -7.218 18.588 1.00 88.50 99 GLY A N 1
ATOM 818 C CA . GLY A 1 99 ? -16.453 -8.664 18.818 1.00 88.50 99 GLY A CA 1
ATOM 819 C C . GLY A 1 99 ? -15.987 -9.063 20.221 1.00 88.50 99 GLY A C 1
ATOM 820 O O . GLY A 1 99 ? -16.569 -9.958 20.830 1.00 88.50 99 GLY A O 1
ATOM 821 N N . LYS A 1 100 ? -14.962 -8.388 20.754 1.00 90.50 100 LYS A N 1
ATOM 822 C CA . LYS A 1 100 ? -14.375 -8.687 22.067 1.00 90.50 100 LYS A CA 1
ATOM 823 C C . LYS A 1 100 ? -15.128 -8.036 23.227 1.00 90.50 100 LYS A C 1
ATOM 825 O O . LYS A 1 100 ? -15.260 -8.662 24.275 1.00 90.50 100 LYS A O 1
ATOM 830 N N . PHE A 1 101 ? -15.625 -6.814 23.041 1.00 91.94 101 PHE A N 1
ATOM 831 C CA . PHE A 1 101 ? -16.316 -6.026 24.065 1.00 91.94 101 PHE A CA 1
ATOM 832 C C . PHE A 1 101 ? -17.716 -5.594 23.606 1.00 91.94 101 PHE A C 1
ATOM 834 O O . PHE A 1 101 ? -18.013 -4.397 23.503 1.00 91.94 101 PHE A O 1
ATOM 841 N N . PRO A 1 102 ? -18.624 -6.552 23.348 1.00 93.00 102 PRO A N 1
ATOM 842 C CA . PRO A 1 102 ? -19.949 -6.238 22.833 1.00 93.00 102 PRO A CA 1
ATOM 843 C C . PRO A 1 102 ? -20.840 -5.474 23.830 1.00 93.00 102 PRO A C 1
ATOM 845 O O . PRO A 1 102 ? -21.883 -4.940 23.458 1.00 93.00 102 PRO A O 1
ATOM 848 N N . ASN A 1 103 ? -20.452 -5.425 25.102 1.00 92.38 103 ASN A N 1
ATOM 849 C CA . ASN A 1 103 ? -21.107 -4.630 26.136 1.00 92.38 103 ASN A CA 1
ATOM 850 C C . ASN A 1 103 ? -20.668 -3.155 26.142 1.00 92.38 103 ASN A C 1
ATOM 852 O O . ASN A 1 103 ? -21.355 -2.344 26.755 1.00 92.38 103 ASN A O 1
ATOM 856 N N . LEU A 1 104 ? -19.538 -2.813 25.509 1.00 92.69 104 LEU A N 1
ATOM 857 C CA . LEU A 1 104 ? -19.018 -1.439 25.450 1.00 92.69 104 LEU A CA 1
ATOM 858 C C . LEU A 1 104 ? -19.407 -0.734 24.148 1.00 92.69 104 LEU A C 1
ATOM 860 O O . LEU A 1 104 ? -19.710 0.452 24.149 1.00 92.69 104 LEU A O 1
ATOM 864 N N . VAL A 1 105 ? -19.429 -1.460 23.029 1.00 93.06 105 VAL A N 1
ATOM 865 C CA . VAL A 1 105 ? -19.755 -0.893 21.714 1.00 93.06 105 VAL A CA 1
ATOM 866 C C . VAL A 1 105 ? -20.940 -1.620 21.118 1.00 93.06 105 VAL A C 1
ATOM 868 O O . VAL A 1 105 ? -20.918 -2.843 20.998 1.00 93.06 105 VAL A O 1
ATOM 871 N N . TYR A 1 106 ? -21.959 -0.870 20.708 1.00 94.88 106 TYR A N 1
ATOM 872 C CA . TYR A 1 106 ? -23.188 -1.414 20.140 1.00 94.88 106 TYR A CA 1
ATOM 873 C C . TYR A 1 106 ? -22.977 -1.959 18.722 1.00 94.88 106 TYR A C 1
ATOM 875 O O . TYR A 1 106 ? -23.445 -3.050 18.400 1.00 94.88 106 TYR A O 1
ATOM 883 N N . GLY A 1 107 ? -22.231 -1.232 17.886 1.00 92.06 107 GLY A N 1
ATOM 884 C CA . GLY A 1 107 ? -21.978 -1.598 16.491 1.00 92.06 107 GLY A CA 1
ATOM 885 C C . GLY A 1 107 ? -20.603 -1.162 15.994 1.00 92.06 107 GLY A C 1
ATOM 886 O O . GLY A 1 107 ? -19.969 -0.288 16.579 1.00 92.06 107 GLY A O 1
ATOM 887 N N . ALA A 1 108 ? -20.143 -1.779 14.909 1.00 95.06 108 ALA A N 1
ATOM 888 C CA . ALA A 1 108 ? -18.883 -1.437 14.259 1.00 95.06 108 ALA A CA 1
ATOM 889 C C . ALA A 1 108 ? -19.076 -1.288 12.748 1.00 95.06 108 ALA A C 1
ATOM 891 O O . ALA A 1 108 ? -19.758 -2.104 12.127 1.00 95.06 108 ALA A O 1
ATOM 892 N N . VAL A 1 109 ? -18.441 -0.272 1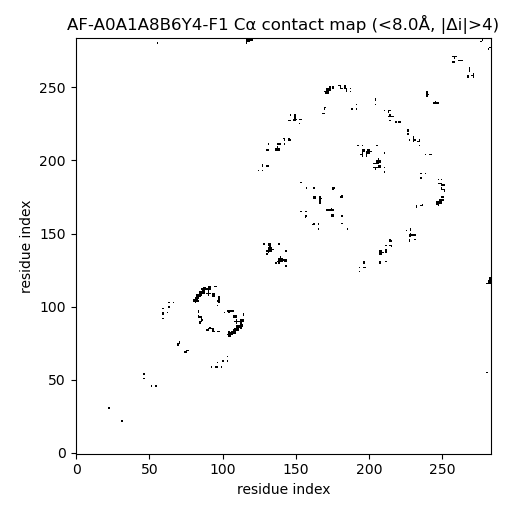2.170 1.00 93.75 109 VAL A N 1
ATOM 893 C CA . VAL A 1 109 ? -18.313 -0.067 10.727 1.00 93.75 109 VAL A CA 1
ATOM 894 C C . VAL A 1 109 ? -16.857 -0.315 10.355 1.00 93.75 109 VAL A C 1
ATOM 896 O O . VAL A 1 109 ? -15.982 0.513 10.603 1.00 93.75 109 VAL A O 1
ATOM 899 N N . ALA A 1 110 ? -16.612 -1.488 9.779 1.00 92.44 110 ALA A N 1
ATOM 900 C CA . ALA A 1 110 ? -15.288 -1.983 9.427 1.00 92.44 110 ALA A CA 1
ATOM 901 C C . ALA A 1 110 ? -15.095 -1.940 7.905 1.00 92.44 110 ALA A C 1
ATOM 903 O O . ALA A 1 110 ? -15.356 -2.918 7.206 1.00 92.44 110 ALA A O 1
ATOM 904 N N . SER A 1 111 ? -14.675 -0.787 7.387 1.00 91.56 111 SER A N 1
ATOM 905 C CA . SER A 1 111 ? -14.502 -0.573 5.947 1.00 91.56 111 SER A CA 1
ATOM 906 C C . SER A 1 111 ? -13.172 -1.145 5.454 1.00 91.56 111 SER A C 1
ATOM 908 O O . SER A 1 111 ? -12.129 -0.905 6.067 1.00 91.56 111 SER A O 1
ATOM 910 N N . SER A 1 112 ? -13.197 -1.907 4.354 1.00 88.56 112 SER A N 1
ATOM 911 C CA . SER A 1 112 ? -12.008 -2.526 3.735 1.00 88.56 112 SER A CA 1
ATOM 912 C C . SER A 1 112 ? -11.084 -3.218 4.747 1.00 88.56 112 SER A C 1
ATOM 914 O O . SER A 1 112 ? -9.861 -3.107 4.683 1.00 88.56 112 SER A O 1
ATOM 916 N N . ALA A 1 113 ? -11.683 -3.876 5.741 1.00 87.81 113 ALA A N 1
ATOM 917 C CA . ALA A 1 113 ? -10.989 -4.376 6.916 1.00 87.81 113 ALA A CA 1
ATOM 918 C C . ALA A 1 113 ? -10.451 -5.801 6.695 1.00 87.81 113 ALA A C 1
ATOM 920 O O . ALA A 1 113 ? -11.251 -6.727 6.524 1.00 87.81 113 ALA A O 1
ATOM 921 N N . PRO A 1 114 ? -9.127 -6.031 6.778 1.00 86.25 114 PRO A N 1
ATOM 922 C CA . PRO A 1 114 ? -8.560 -7.374 6.723 1.00 86.25 114 PRO A CA 1
ATOM 923 C C . PRO A 1 114 ? -8.721 -8.070 8.086 1.00 86.25 114 PRO A C 1
ATOM 925 O O . PRO A 1 114 ? -7.770 -8.255 8.838 1.00 86.25 114 PRO A O 1
ATOM 928 N N . VAL A 1 115 ? -9.958 -8.434 8.439 1.00 85.12 115 VAL A N 1
ATOM 929 C CA . VAL A 1 115 ? -10.292 -9.053 9.741 1.00 85.12 115 VAL A CA 1
ATOM 930 C C . VAL A 1 115 ? -9.742 -10.471 9.909 1.00 85.12 115 VAL A C 1
ATOM 932 O O . VAL A 1 115 ? -9.691 -10.975 11.031 1.00 85.12 115 VAL A O 1
ATOM 935 N N . GLN A 1 116 ? -9.357 -11.117 8.806 1.00 81.00 116 GLN A N 1
ATOM 936 C CA . GLN A 1 116 ? -8.724 -12.430 8.791 1.00 81.00 116 GLN A CA 1
ATOM 937 C C . GLN A 1 116 ? -7.229 -12.264 8.524 1.00 81.00 116 GLN A C 1
ATOM 939 O O . GLN A 1 116 ? -6.838 -11.820 7.445 1.00 81.00 116 GLN A O 1
ATOM 944 N N . ALA A 1 117 ? -6.407 -12.654 9.498 1.00 78.69 117 ALA A N 1
ATOM 945 C CA . ALA A 1 117 ? -4.972 -12.811 9.300 1.00 78.69 117 ALA A CA 1
ATOM 946 C C . ALA A 1 117 ? -4.733 -13.968 8.322 1.00 78.69 117 ALA A C 1
ATOM 948 O O . ALA A 1 117 ? -5.250 -15.073 8.516 1.00 78.69 117 ALA A O 1
ATOM 949 N N . LYS A 1 118 ? -3.982 -13.706 7.255 1.00 74.88 118 LYS A N 1
ATOM 950 C CA . LYS A 1 118 ? -3.682 -14.690 6.220 1.00 74.88 118 LYS A CA 1
ATOM 951 C C . LYS A 1 118 ? -2.203 -14.602 5.896 1.00 74.88 118 LYS A C 1
ATOM 953 O O . LYS A 1 118 ? -1.766 -13.586 5.368 1.00 74.88 118 LYS A O 1
ATOM 958 N N . LEU A 1 119 ? -1.489 -15.690 6.187 1.00 75.62 119 LEU A N 1
ATOM 959 C CA . LEU A 1 119 ? -0.102 -15.847 5.771 1.00 75.62 119 LEU A CA 1
ATOM 960 C C . LEU A 1 119 ? -0.020 -15.772 4.247 1.00 75.62 119 LEU A C 1
ATOM 962 O O . LEU A 1 119 ? -0.825 -16.433 3.583 1.00 75.62 119 LEU A O 1
ATOM 966 N N . ASP A 1 120 ? 0.945 -15.012 3.731 1.00 75.12 120 ASP A N 1
ATOM 967 C CA . ASP A 1 120 ? 1.167 -14.850 2.291 1.00 75.12 120 ASP A CA 1
ATOM 968 C C . ASP A 1 120 ? -0.125 -14.400 1.584 1.00 75.12 120 ASP A C 1
ATOM 970 O O . ASP A 1 120 ? -0.852 -15.165 0.927 1.00 75.12 120 ASP A O 1
ATOM 974 N N . PHE A 1 121 ? -0.479 -13.128 1.793 1.00 81.38 121 PHE A N 1
ATOM 975 C CA . PHE A 1 121 ? -1.759 -12.560 1.377 1.00 81.38 121 PHE A CA 1
ATOM 976 C C . PHE A 1 121 ? -1.840 -12.268 -0.137 1.00 81.38 121 PHE A C 1
ATOM 978 O O . PHE A 1 121 ? -2.338 -11.234 -0.579 1.00 81.38 121 PHE A O 1
ATOM 985 N N . SER A 1 122 ? -1.468 -13.246 -0.966 1.00 85.88 122 SER A N 1
ATOM 986 C CA . SER A 1 122 ? -1.539 -13.237 -2.438 1.00 85.88 122 SE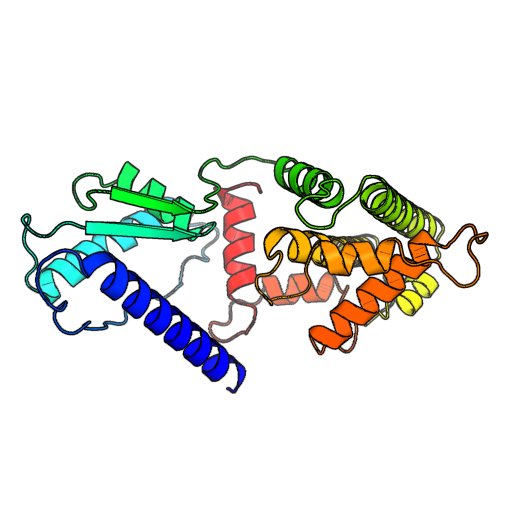R A CA 1
ATOM 987 C C . SER A 1 122 ? -2.904 -12.842 -3.027 1.00 85.88 122 SER A C 1
ATOM 989 O O . SER A 1 122 ? -2.996 -12.414 -4.180 1.00 85.88 122 SER A O 1
ATOM 991 N N . GLY A 1 123 ? -3.980 -12.935 -2.235 1.00 87.38 123 GLY A N 1
ATOM 992 C CA . GLY A 1 123 ? -5.305 -12.428 -2.598 1.00 87.38 123 GLY A CA 1
ATOM 993 C C . GLY A 1 123 ? -5.311 -10.931 -2.927 1.00 87.38 123 GLY A C 1
ATOM 994 O O . GLY A 1 123 ? -6.051 -10.525 -3.821 1.00 87.38 123 GLY A O 1
ATOM 995 N N . TYR A 1 124 ? -4.453 -10.142 -2.274 1.00 89.44 124 TYR A N 1
ATOM 996 C CA . TYR A 1 124 ? -4.264 -8.726 -2.579 1.00 89.44 124 TYR A CA 1
ATOM 997 C C . TYR A 1 124 ? -3.745 -8.527 -4.009 1.00 89.44 124 TYR A C 1
ATOM 999 O O . TYR A 1 124 ? -4.393 -7.870 -4.821 1.00 89.44 124 TYR A O 1
ATOM 1007 N N . ASN A 1 125 ? -2.645 -9.195 -4.366 1.00 90.31 125 ASN A N 1
ATOM 1008 C CA . ASN A 1 125 ? -2.050 -9.102 -5.704 1.00 90.31 125 ASN A CA 1
ATOM 1009 C C . ASN A 1 125 ? -3.000 -9.614 -6.797 1.00 90.31 125 ASN A C 1
ATOM 1011 O O . ASN A 1 125 ? -3.051 -9.065 -7.898 1.00 90.31 125 ASN A O 1
ATOM 1015 N N . LYS A 1 126 ? -3.820 -10.629 -6.487 1.00 93.38 126 LYS A N 1
ATOM 1016 C CA . LYS A 1 126 ? -4.883 -11.079 -7.393 1.00 93.38 126 LYS A CA 1
ATOM 1017 C C . LYS A 1 126 ? -5.929 -9.987 -7.630 1.00 93.38 126 LYS A C 1
ATOM 1019 O O . LYS A 1 126 ? -6.333 -9.791 -8.773 1.00 93.38 126 LYS A O 1
ATOM 1024 N N . ALA A 1 127 ? -6.363 -9.288 -6.581 1.00 94.69 127 ALA A N 1
ATOM 1025 C CA . ALA A 1 127 ? -7.293 -8.170 -6.714 1.00 94.69 127 ALA A CA 1
ATOM 1026 C C . ALA A 1 127 ? -6.684 -7.032 -7.546 1.00 94.69 127 ALA A C 1
ATOM 1028 O O . ALA A 1 127 ? -7.362 -6.514 -8.426 1.00 94.69 127 ALA A O 1
ATOM 1029 N N . VAL A 1 128 ? -5.395 -6.724 -7.355 1.00 96.38 128 VAL A N 1
ATOM 1030 C CA . VAL A 1 128 ? -4.663 -5.747 -8.180 1.00 96.38 128 VAL A CA 1
ATOM 1031 C C . VAL A 1 128 ? -4.718 -6.122 -9.661 1.00 96.38 128 VAL A C 1
ATOM 1033 O O . VAL A 1 128 ? -5.137 -5.312 -10.484 1.00 96.38 128 VAL A O 1
ATOM 1036 N N . GLY A 1 129 ? -4.377 -7.368 -10.004 1.00 96.88 129 GLY A N 1
ATOM 1037 C CA . GLY A 1 129 ? -4.444 -7.848 -11.386 1.00 96.88 129 GLY A CA 1
ATOM 1038 C C . GLY A 1 129 ? -5.851 -7.767 -11.989 1.00 96.88 129 GLY A C 1
ATOM 1039 O O . GLY A 1 129 ? -6.009 -7.292 -13.111 1.00 96.88 129 GLY A O 1
ATOM 1040 N N . LEU A 1 130 ? -6.879 -8.167 -11.232 1.00 97.81 130 LEU A N 1
ATOM 1041 C CA . LEU A 1 130 ? -8.276 -8.075 -11.674 1.00 97.81 130 LEU A CA 1
ATOM 1042 C C . LEU A 1 130 ? -8.720 -6.623 -11.901 1.00 97.81 130 LEU A C 1
ATOM 1044 O O . LEU A 1 130 ? -9.408 -6.350 -12.881 1.00 97.81 130 LEU A O 1
ATOM 1048 N N . SER A 1 131 ? -8.304 -5.691 -11.042 1.00 97.81 131 SER A N 1
ATOM 1049 C CA . SER A 1 131 ? -8.604 -4.265 -11.203 1.00 97.81 131 SER A CA 1
ATOM 1050 C C . SER A 1 131 ? -7.948 -3.676 -12.450 1.00 97.81 131 SER A C 1
ATOM 1052 O O . SER A 1 131 ? -8.599 -2.937 -13.182 1.00 97.81 131 SER A O 1
ATOM 1054 N N . LEU A 1 132 ? -6.703 -4.057 -12.757 1.00 98.31 132 LEU A N 1
ATOM 1055 C CA . LEU A 1 132 ? -6.020 -3.629 -13.986 1.00 98.31 132 LEU A CA 1
ATOM 1056 C C . LEU A 1 132 ? -6.696 -4.145 -15.263 1.00 98.31 132 LEU A C 1
ATOM 1058 O O . LEU A 1 132 ? -6.538 -3.534 -16.316 1.00 98.31 132 LEU A O 1
ATOM 1062 N N . MET A 1 133 ? -7.437 -5.254 -15.186 1.00 98.12 133 MET A N 1
ATOM 1063 C CA . MET A 1 133 ? -8.223 -5.792 -16.303 1.00 98.12 133 MET A CA 1
ATOM 1064 C C . MET A 1 133 ? -9.617 -5.160 -16.423 1.00 98.12 133 MET A C 1
ATOM 1066 O O . MET A 1 133 ? -10.267 -5.321 -17.452 1.00 98.12 133 MET A O 1
ATOM 1070 N N . ASN A 1 134 ? -10.098 -4.480 -15.382 1.00 98.00 134 ASN A N 1
ATOM 1071 C CA . ASN A 1 134 ? -11.484 -4.045 -15.286 1.00 98.00 134 ASN A CA 1
ATOM 1072 C C . ASN A 1 134 ? -11.717 -2.708 -16.006 1.00 98.00 134 ASN A C 1
ATOM 1074 O O . ASN A 1 134 ? -11.334 -1.645 -15.518 1.00 98.00 134 ASN A O 1
ATOM 1078 N N . GLU A 1 135 ? -12.423 -2.758 -17.134 1.00 97.62 135 GLU A N 1
ATOM 1079 C CA . GLU A 1 135 ? -12.755 -1.579 -17.944 1.00 97.62 135 GLU A CA 1
ATOM 1080 C C . GLU A 1 135 ? -13.587 -0.534 -17.186 1.00 97.62 135 GLU A C 1
ATOM 1082 O O . GLU A 1 135 ? -13.460 0.659 -17.457 1.00 97.62 135 GLU A O 1
ATOM 1087 N N . ALA A 1 136 ? -14.381 -0.939 -16.186 1.00 97.31 136 ALA A N 1
ATOM 1088 C CA . ALA A 1 136 ? -15.221 -0.018 -15.414 1.00 97.31 136 ALA A CA 1
ATOM 1089 C C . ALA A 1 136 ? -14.420 0.996 -14.578 1.00 97.31 136 ALA A C 1
ATOM 1091 O O . ALA A 1 136 ? -14.969 2.016 -14.176 1.00 97.31 136 ALA A O 1
ATOM 1092 N N . VAL A 1 137 ? -13.139 0.716 -14.317 1.00 96.44 137 VAL A N 1
ATOM 1093 C CA . VAL A 1 137 ? -12.210 1.609 -13.601 1.00 96.44 137 VAL A CA 1
ATOM 1094 C C . VAL A 1 137 ? -11.067 2.091 -14.504 1.00 96.44 137 VAL A C 1
ATOM 1096 O O . VAL A 1 137 ? -10.027 2.531 -14.025 1.00 96.44 137 VAL A O 1
ATOM 1099 N N . GLY A 1 138 ? -11.234 1.982 -15.828 1.00 96.12 138 GLY A N 1
ATOM 1100 C CA . GLY A 1 138 ? -10.226 2.381 -16.815 1.00 96.12 138 GLY A CA 1
ATOM 1101 C C . GLY A 1 138 ? -9.102 1.364 -17.041 1.00 96.12 138 GLY A C 1
ATOM 1102 O O . GLY A 1 138 ? -8.102 1.690 -17.681 1.00 96.12 138 GLY A O 1
ATOM 1103 N N . GLY A 1 139 ? -9.255 0.138 -16.534 1.00 97.56 139 GLY A N 1
ATOM 1104 C CA . GLY A 1 139 ? -8.387 -0.995 -16.846 1.00 97.56 139 GLY A CA 1
ATOM 1105 C C . GLY A 1 139 ? -8.661 -1.604 -18.227 1.00 97.56 139 GLY A C 1
ATOM 1106 O O . GLY A 1 139 ? -9.556 -1.185 -18.955 1.00 97.56 139 GLY A O 1
ATOM 1107 N N . SER A 1 140 ? -7.873 -2.608 -18.608 1.00 97.81 140 SER A N 1
ATOM 1108 C CA . SER A 1 140 ? -8.116 -3.471 -19.775 1.00 97.81 140 SER A CA 1
ATOM 1109 C C . SER A 1 140 ? -7.224 -4.713 -19.732 1.00 97.81 140 SER A C 1
ATOM 1111 O O . SER A 1 140 ? -6.148 -4.701 -19.126 1.00 97.81 140 SER A O 1
ATOM 1113 N N . GLU A 1 141 ? -7.594 -5.778 -20.451 1.00 97.00 141 GLU A N 1
ATOM 1114 C CA . GLU A 1 141 ? -6.712 -6.948 -20.604 1.00 97.00 141 GLU A CA 1
ATOM 1115 C C . GLU A 1 141 ? -5.338 -6.564 -21.178 1.00 97.00 141 GLU A C 1
ATOM 1117 O O . GLU A 1 141 ? -4.308 -7.080 -20.738 1.00 97.00 141 GLU A O 1
ATOM 1122 N N . LYS A 1 142 ? -5.308 -5.602 -22.113 1.00 95.75 142 LYS A N 1
ATOM 1123 C CA . LYS A 1 142 ? -4.072 -5.060 -22.696 1.00 95.75 142 LYS A CA 1
ATOM 1124 C C . LYS A 1 142 ? -3.199 -4.383 -21.637 1.00 95.75 142 LYS A C 1
ATOM 1126 O O . LYS A 1 142 ? -1.990 -4.606 -21.634 1.00 95.75 142 LYS A O 1
ATOM 1131 N N . CYS A 1 143 ? -3.790 -3.589 -20.741 1.00 97.06 143 CYS A N 1
ATOM 1132 C CA . CYS A 1 143 ? -3.064 -2.941 -19.649 1.00 97.06 143 CYS A CA 1
ATOM 1133 C C . CYS A 1 143 ? -2.417 -3.972 -18.721 1.00 97.06 143 CYS A C 1
ATOM 1135 O O . CYS A 1 143 ? -1.205 -3.935 -18.505 1.00 97.06 143 CYS A O 1
ATOM 1137 N N . PHE A 1 144 ? -3.198 -4.944 -18.241 1.00 97.31 144 PHE A N 1
ATOM 1138 C CA . PHE A 1 144 ? -2.675 -6.011 -17.391 1.00 97.31 144 PHE A CA 1
ATOM 1139 C C . PHE A 1 144 ? -1.563 -6.812 -18.086 1.00 97.31 144 PHE A C 1
ATOM 1141 O O . PHE A 1 144 ? -0.514 -7.071 -17.490 1.00 97.31 144 PHE A O 1
ATOM 1148 N N . ALA A 1 145 ? -1.745 -7.156 -19.366 1.00 96.31 145 ALA A N 1
ATOM 1149 C CA . ALA A 1 145 ? -0.729 -7.851 -20.150 1.00 96.31 145 ALA A CA 1
ATOM 1150 C C . ALA A 1 145 ? 0.571 -7.040 -20.266 1.00 96.31 145 ALA A C 1
ATOM 1152 O O . ALA A 1 145 ? 1.647 -7.618 -20.110 1.00 96.31 145 ALA A O 1
ATOM 1153 N N . LYS A 1 146 ? 0.481 -5.720 -20.479 1.00 95.31 146 LYS A N 1
ATOM 1154 C CA . LYS A 1 146 ? 1.643 -4.824 -20.555 1.00 95.31 146 LYS A CA 1
ATOM 1155 C C . LYS A 1 146 ? 2.361 -4.665 -19.223 1.00 95.31 146 LYS A C 1
ATOM 1157 O O . LYS A 1 146 ? 3.585 -4.730 -19.200 1.00 95.31 146 LYS A O 1
ATOM 1162 N N . VAL A 1 147 ? 1.629 -4.542 -18.117 1.00 96.81 147 VAL A N 1
ATOM 1163 C CA . VAL A 1 147 ? 2.224 -4.555 -16.772 1.00 96.81 147 VAL A CA 1
ATOM 1164 C C . VAL A 1 147 ? 2.984 -5.861 -16.543 1.00 96.81 147 VAL A C 1
ATOM 1166 O O . VAL A 1 147 ? 4.167 -5.833 -16.216 1.00 96.81 147 VAL A O 1
ATOM 1169 N N . ARG A 1 148 ? 2.354 -7.013 -16.799 1.00 96.81 148 ARG A N 1
ATOM 1170 C CA . ARG A 1 148 ? 3.001 -8.324 -16.642 1.00 96.81 148 ARG A CA 1
ATOM 1171 C C . ARG A 1 148 ? 4.255 -8.466 -17.511 1.00 96.81 148 ARG A C 1
ATOM 1173 O O . ARG A 1 148 ? 5.276 -8.953 -17.035 1.00 96.81 148 ARG A O 1
ATOM 1180 N N . GLU A 1 149 ? 4.180 -8.045 -18.772 1.00 95.62 149 GLU A N 1
ATOM 1181 C CA . GLU A 1 149 ? 5.315 -8.051 -19.700 1.00 95.62 149 GLU A CA 1
ATOM 1182 C C . GLU A 1 149 ? 6.464 -7.171 -19.18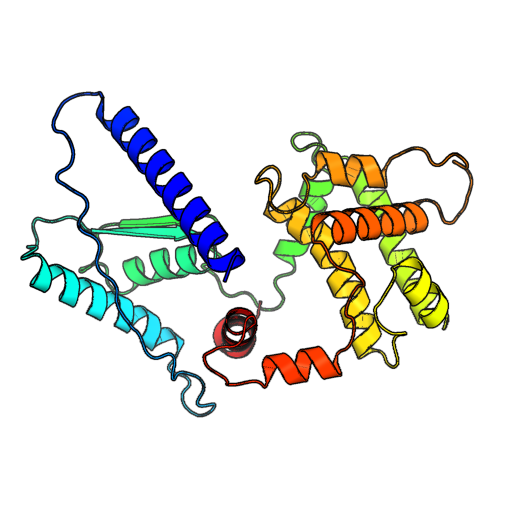2 1.00 95.62 149 GLU A C 1
ATOM 1184 O O . GLU A 1 149 ? 7.616 -7.598 -19.194 1.00 95.62 149 GLU A O 1
ATOM 1189 N N . ALA A 1 150 ? 6.163 -5.974 -18.673 1.00 96.19 150 ALA A N 1
ATOM 1190 C CA . ALA A 1 150 ? 7.169 -5.057 -18.151 1.00 96.19 150 ALA A CA 1
ATOM 1191 C C . ALA A 1 150 ? 7.944 -5.651 -16.964 1.00 96.19 150 ALA A C 1
ATOM 1193 O O . ALA A 1 150 ? 9.174 -5.621 -16.976 1.00 96.19 150 ALA A O 1
ATOM 1194 N N . PHE A 1 151 ? 7.255 -6.249 -15.984 1.00 97.25 151 PHE A N 1
ATOM 1195 C CA . PHE A 1 151 ? 7.918 -6.895 -14.841 1.00 97.25 151 PHE A CA 1
ATOM 1196 C C . PHE A 1 151 ? 8.771 -8.091 -15.263 1.00 97.25 151 PHE A C 1
ATOM 1198 O O . PHE A 1 151 ? 9.899 -8.214 -14.795 1.00 97.25 151 PHE A O 1
ATOM 1205 N N . ALA A 1 152 ? 8.300 -8.915 -16.205 1.00 96.19 152 ALA A N 1
ATOM 1206 C CA . ALA A 1 152 ? 9.100 -10.022 -16.737 1.00 96.19 152 ALA A CA 1
ATOM 1207 C C . ALA A 1 152 ? 10.399 -9.531 -17.409 1.00 96.19 152 ALA A C 1
ATOM 1209 O O . ALA A 1 152 ? 11.448 -10.171 -17.308 1.00 96.19 152 ALA A O 1
ATOM 1210 N N . ARG A 1 153 ? 10.358 -8.369 -18.077 1.00 95.50 153 ARG A N 1
ATOM 1211 C CA . ARG A 1 153 ? 11.549 -7.741 -18.673 1.00 95.50 153 ARG A CA 1
ATOM 1212 C C . ARG A 1 153 ? 12.495 -7.175 -17.612 1.00 95.50 153 ARG A C 1
ATOM 1214 O O . ARG A 1 153 ? 13.701 -7.357 -17.756 1.00 95.50 153 ARG A O 1
ATOM 1221 N N . VAL A 1 154 ? 11.975 -6.546 -16.551 1.00 96.12 154 VAL A N 1
ATOM 1222 C CA . VAL A 1 154 ? 12.785 -6.100 -15.398 1.00 96.12 154 VAL A CA 1
ATOM 1223 C C . VAL A 1 154 ? 13.505 -7.292 -14.771 1.00 96.12 154 VAL A C 1
ATOM 1225 O O . VAL A 1 154 ? 14.723 -7.257 -14.612 1.00 96.12 154 VAL A O 1
ATOM 1228 N N . GLU A 1 155 ? 12.775 -8.370 -14.489 1.00 94.81 155 GLU A N 1
ATOM 1229 C CA . GLU A 1 155 ? 13.318 -9.597 -13.904 1.00 94.81 155 GLU A CA 1
ATOM 1230 C C . GLU A 1 155 ? 14.420 -10.199 -14.788 1.00 94.81 155 GLU A C 1
ATOM 1232 O O . GLU A 1 155 ? 15.529 -10.460 -14.323 1.00 94.81 155 GLU A O 1
ATOM 1237 N N . THR A 1 156 ? 14.156 -10.334 -16.093 1.00 95.50 156 THR A N 1
ATOM 1238 C CA . THR A 1 156 ? 15.137 -10.838 -17.069 1.00 95.50 156 THR A CA 1
ATOM 1239 C C . THR A 1 156 ? 16.396 -9.967 -17.109 1.00 95.50 156 THR A C 1
ATOM 1241 O O . THR A 1 156 ? 17.507 -10.493 -17.159 1.00 95.50 156 THR A O 1
ATOM 1244 N N . ALA A 1 157 ? 16.251 -8.639 -17.070 1.00 95.69 157 ALA A N 1
ATOM 1245 C CA . ALA A 1 157 ? 17.383 -7.718 -17.088 1.00 95.69 157 ALA A CA 1
ATOM 1246 C C . ALA A 1 157 ? 18.235 -7.822 -15.812 1.00 95.69 157 ALA A C 1
ATOM 1248 O O . ALA A 1 157 ? 19.463 -7.872 -15.900 1.00 95.69 157 ALA A O 1
ATOM 1249 N N . LEU A 1 158 ? 17.599 -7.901 -14.640 1.00 94.56 158 LEU A N 1
ATOM 1250 C CA . LEU A 1 158 ? 18.283 -8.065 -13.356 1.00 94.56 158 LEU A CA 1
ATOM 1251 C C . LEU A 1 158 ? 19.021 -9.410 -13.277 1.00 94.56 158 LEU A C 1
ATOM 1253 O O . LEU A 1 158 ? 20.217 -9.436 -12.982 1.00 94.56 158 LEU A O 1
ATOM 1257 N N . MET A 1 159 ? 18.357 -10.513 -13.640 1.00 92.50 159 MET A N 1
ATOM 1258 C CA . MET A 1 159 ? 18.977 -11.846 -13.688 1.00 92.50 159 MET A CA 1
ATOM 1259 C C . MET A 1 159 ? 20.097 -11.944 -14.731 1.00 92.50 159 MET A C 1
ATOM 1261 O O . MET A 1 159 ? 21.065 -12.677 -14.536 1.00 92.50 159 MET A O 1
ATOM 1265 N N . GLY A 1 160 ? 19.998 -11.181 -15.822 1.00 94.25 160 GLY A N 1
ATOM 1266 C CA . GLY A 1 160 ? 21.031 -11.070 -16.853 1.00 94.25 160 GLY A CA 1
ATOM 1267 C C . GLY A 1 160 ? 22.261 -10.250 -16.445 1.00 94.25 160 GLY A C 1
ATOM 1268 O O . GLY A 1 160 ? 23.167 -10.091 -17.259 1.00 94.25 160 GLY A O 1
ATOM 1269 N N . GLY A 1 161 ? 22.309 -9.717 -15.219 1.00 93.88 161 GLY A N 1
ATOM 1270 C CA . GLY A 1 161 ? 23.428 -8.912 -14.720 1.00 93.88 161 GLY A CA 1
ATOM 1271 C C . GLY A 1 161 ? 23.395 -7.442 -15.148 1.00 93.88 161 GLY A C 1
ATOM 1272 O O . GLY A 1 161 ? 24.370 -6.722 -14.935 1.00 93.88 161 GLY A O 1
ATOM 1273 N N . ASN A 1 162 ? 22.280 -6.960 -15.707 1.00 95.50 162 ASN A N 1
ATOM 1274 C CA . ASN A 1 162 ? 22.141 -5.582 -16.192 1.00 95.50 162 ASN A CA 1
ATOM 1275 C C . ASN A 1 162 ? 21.687 -4.594 -15.101 1.00 95.50 162 ASN A C 1
ATOM 1277 O O . ASN A 1 162 ? 21.134 -3.540 -15.413 1.00 95.50 162 ASN A O 1
ATOM 1281 N N . SER A 1 163 ? 21.927 -4.893 -13.820 1.00 95.81 163 SER A N 1
ATOM 1282 C CA . SER A 1 163 ? 21.443 -4.100 -12.678 1.00 95.81 163 SER A CA 1
ATOM 1283 C C . SER A 1 163 ? 21.849 -2.624 -12.733 1.00 95.81 163 SER A C 1
ATOM 1285 O O . SER A 1 163 ? 21.069 -1.765 -12.331 1.00 95.81 163 SER A O 1
ATOM 1287 N N . SER A 1 164 ? 23.027 -2.302 -13.279 1.00 97.38 164 SER A N 1
ATOM 1288 C CA . SER A 1 164 ? 23.465 -0.913 -13.488 1.00 97.38 164 SER A CA 1
ATOM 1289 C C . SER A 1 164 ? 22.585 -0.160 -14.483 1.00 97.38 164 SER A C 1
ATOM 1291 O O . SER A 1 164 ? 22.229 0.986 -14.225 1.00 97.38 164 SER A O 1
ATOM 1293 N N . GLN A 1 165 ? 22.212 -0.801 -15.595 1.00 97.38 165 GLN A N 1
ATOM 1294 C CA . GLN A 1 165 ? 21.341 -0.185 -16.596 1.00 97.38 165 GLN A CA 1
ATOM 1295 C C . GLN A 1 165 ? 19.931 -0.004 -16.038 1.00 97.38 165 GLN A C 1
ATOM 1297 O O . GLN A 1 165 ? 19.379 1.086 -16.124 1.00 97.38 165 GLN A O 1
ATOM 1302 N N . VAL A 1 166 ? 19.395 -1.037 -15.382 1.00 97.81 166 VAL A N 1
ATOM 1303 C CA . VAL A 1 166 ? 18.078 -0.979 -14.735 1.00 97.81 166 VAL A CA 1
ATOM 1304 C C . VAL A 1 166 ? 18.031 0.158 -13.701 1.00 97.81 166 VAL A C 1
ATOM 1306 O O . VAL A 1 166 ? 17.067 0.917 -13.656 1.00 97.81 166 VAL A O 1
ATOM 1309 N N . ALA A 1 167 ? 19.093 0.338 -12.910 1.00 98.06 167 ALA A N 1
ATOM 1310 C CA . ALA A 1 167 ? 19.174 1.430 -11.941 1.00 98.06 167 ALA A CA 1
ATOM 1311 C C . ALA A 1 167 ? 19.120 2.818 -12.596 1.00 98.06 167 ALA A C 1
ATOM 1313 O O . ALA A 1 167 ? 18.470 3.719 -12.072 1.00 98.06 167 ALA A O 1
ATOM 1314 N N . VAL A 1 168 ? 19.791 2.996 -13.738 1.00 98.12 168 VAL A N 1
ATOM 1315 C CA . VAL A 1 168 ? 19.744 4.249 -14.506 1.00 98.12 168 VAL A CA 1
ATOM 1316 C C . VAL A 1 168 ? 18.347 4.471 -15.082 1.00 98.12 168 VAL A C 1
ATOM 1318 O O . VAL A 1 168 ? 17.782 5.551 -14.914 1.00 98.12 168 VAL A O 1
ATOM 1321 N N . ASP A 1 169 ? 17.775 3.443 -15.703 1.00 97.50 169 ASP A N 1
ATOM 1322 C CA . ASP A 1 169 ? 16.466 3.490 -16.354 1.00 97.50 169 ASP A CA 1
ATOM 1323 C C . ASP A 1 169 ? 15.357 3.923 -15.383 1.00 97.50 169 ASP A C 1
ATOM 1325 O O . ASP A 1 169 ? 14.589 4.845 -15.669 1.00 97.50 169 ASP A O 1
ATOM 1329 N N . PHE A 1 170 ? 15.317 3.313 -14.196 1.00 97.88 170 PHE A N 1
ATOM 1330 C CA . PHE A 1 170 ? 14.346 3.626 -13.143 1.00 97.88 170 PHE A CA 1
ATOM 1331 C C . PHE A 1 170 ? 14.806 4.744 -12.198 1.00 97.88 170 PHE A C 1
ATOM 1333 O O . PHE A 1 170 ? 14.131 5.025 -11.207 1.00 97.88 170 PHE A O 1
ATOM 1340 N N . GLY A 1 171 ? 15.922 5.419 -12.511 1.00 97.31 171 GLY A N 1
ATOM 1341 C CA . GLY A 1 171 ? 16.559 6.478 -11.717 1.00 97.31 171 GLY A CA 1
ATOM 1342 C C . GLY A 1 171 ? 16.612 6.169 -10.222 1.00 97.31 171 GLY A C 1
ATOM 1343 O O . GLY A 1 171 ? 16.075 6.910 -9.397 1.00 97.31 171 GLY A O 1
ATOM 1344 N N . CYS A 1 172 ? 17.237 5.049 -9.886 1.00 98.06 172 CYS A N 1
ATOM 1345 C CA . CYS A 1 172 ? 17.497 4.635 -8.518 1.00 98.06 172 CYS A CA 1
ATOM 1346 C C . CYS A 1 172 ? 18.581 5.509 -7.875 1.00 98.06 172 CYS A C 1
ATOM 1348 O O . CYS A 1 172 ? 19.496 5.991 -8.543 1.00 98.06 172 CYS A O 1
ATOM 1350 N N . CYS A 1 173 ? 18.521 5.674 -6.553 1.00 97.56 173 CYS A N 1
ATOM 1351 C CA . CYS A 1 173 ? 19.514 6.444 -5.799 1.00 97.56 173 CYS A CA 1
ATOM 1352 C C . CYS A 1 173 ? 20.893 5.765 -5.764 1.00 97.56 173 CYS A C 1
ATOM 1354 O O . CYS A 1 173 ? 21.909 6.409 -5.504 1.00 97.56 173 CYS A O 1
ATOM 1356 N N . GLN A 1 174 ? 20.923 4.454 -6.000 1.00 97.00 174 GLN A N 1
ATOM 1357 C CA . GLN A 1 174 ? 22.127 3.644 -6.101 1.00 97.00 174 GLN A CA 1
ATOM 1358 C C . GLN A 1 174 ? 21.923 2.518 -7.120 1.00 97.00 174 GLN A C 1
ATOM 1360 O O . GLN A 1 174 ? 20.794 2.167 -7.460 1.00 97.00 174 GLN A O 1
ATOM 1365 N N . THR A 1 175 ? 23.019 1.917 -7.573 1.00 97.75 175 THR A N 1
ATOM 1366 C CA . THR A 1 175 ? 22.977 0.641 -8.294 1.00 97.75 175 THR A CA 1
ATOM 1367 C C . THR A 1 175 ? 22.765 -0.508 -7.300 1.00 97.75 175 THR A C 1
ATOM 1369 O O . THR A 1 175 ? 23.450 -0.511 -6.272 1.00 97.75 175 THR A O 1
ATOM 1372 N N . PRO A 1 176 ? 21.876 -1.485 -7.581 1.00 96.69 176 PRO A N 1
ATOM 1373 C CA . PRO A 1 176 ? 21.695 -2.648 -6.718 1.00 96.69 176 PRO A CA 1
ATOM 1374 C C . PRO A 1 176 ? 23.009 -3.406 -6.509 1.00 96.69 176 PRO A C 1
ATOM 1376 O O . PRO A 1 176 ? 23.661 -3.787 -7.484 1.00 96.69 176 PRO A O 1
ATOM 1379 N N . LYS A 1 177 ? 23.400 -3.640 -5.251 1.00 95.25 177 LYS A N 1
ATOM 1380 C CA . LYS A 1 177 ? 24.665 -4.322 -4.913 1.00 95.25 177 LYS A CA 1
ATOM 1381 C C . LYS A 1 177 ? 24.504 -5.832 -4.755 1.00 95.25 177 LYS A C 1
ATOM 1383 O O . LYS A 1 177 ? 25.468 -6.576 -4.914 1.00 95.25 177 LYS A O 1
ATOM 1388 N N . ASN A 1 178 ? 23.306 -6.278 -4.400 1.00 94.31 178 ASN A N 1
ATOM 1389 C CA . ASN A 1 178 ? 22.973 -7.664 -4.088 1.00 94.31 178 ASN A CA 1
ATOM 1390 C C . ASN A 1 178 ? 21.500 -7.948 -4.436 1.00 94.31 178 ASN A C 1
ATOM 1392 O O . ASN A 1 178 ? 20.810 -7.090 -4.988 1.00 94.31 178 ASN A O 1
ATOM 1396 N N . LEU A 1 179 ? 21.037 -9.166 -4.150 1.00 93.19 179 LEU A N 1
ATOM 1397 C CA . LEU A 1 179 ? 19.652 -9.579 -4.398 1.00 93.19 179 LEU A CA 1
ATOM 1398 C C . LEU A 1 179 ? 18.635 -8.812 -3.543 1.00 93.19 179 LEU A C 1
ATOM 1400 O O . LEU A 1 179 ? 17.519 -8.587 -4.003 1.00 93.19 179 LEU A O 1
ATOM 1404 N N . ASP A 1 180 ? 19.015 -8.374 -2.344 1.00 95.38 180 ASP A N 1
ATOM 1405 C CA . ASP A 1 180 ? 18.112 -7.628 -1.468 1.00 95.38 180 ASP A CA 1
ATOM 1406 C C . ASP A 1 180 ? 17.804 -6.250 -2.070 1.00 95.38 180 ASP A C 1
ATOM 1408 O O . ASP A 1 180 ? 16.640 -5.918 -2.256 1.00 95.38 180 ASP A O 1
ATOM 1412 N N . ASP A 1 181 ? 18.818 -5.502 -2.523 1.00 96.81 181 ASP A N 1
ATOM 1413 C CA . ASP A 1 181 ? 18.613 -4.223 -3.224 1.00 96.81 181 ASP A CA 1
ATOM 1414 C C . ASP A 1 181 ? 17.800 -4.395 -4.530 1.00 96.81 181 ASP A C 1
ATOM 1416 O O . ASP A 1 181 ? 17.049 -3.507 -4.935 1.00 96.81 181 ASP A O 1
ATOM 1420 N N . GLN A 1 182 ? 17.949 -5.533 -5.222 1.00 95.50 182 GLN A N 1
ATOM 1421 C CA . GLN A 1 182 ? 17.132 -5.846 -6.403 1.00 95.50 182 GLN A CA 1
ATOM 1422 C C . GLN A 1 182 ? 15.671 -6.111 -6.023 1.00 95.50 182 GLN A C 1
ATOM 1424 O O . GLN A 1 182 ? 14.766 -5.706 -6.751 1.00 95.50 182 GLN A O 1
ATOM 1429 N N . THR A 1 183 ? 15.443 -6.754 -4.879 1.00 94.25 183 THR A N 1
ATOM 1430 C CA . THR A 1 183 ? 14.104 -7.009 -4.340 1.00 94.25 183 THR A CA 1
ATOM 1431 C C . THR A 1 183 ? 13.431 -5.701 -3.933 1.00 94.25 183 THR A C 1
ATOM 1433 O O . THR A 1 183 ? 12.290 -5.480 -4.322 1.00 94.25 183 THR A O 1
ATOM 1436 N N . GLU A 1 184 ? 14.148 -4.795 -3.258 1.00 95.75 184 GLU A N 1
ATOM 1437 C CA . GLU A 1 184 ? 13.655 -3.447 -2.926 1.00 95.75 184 GLU A CA 1
ATOM 1438 C C . GLU A 1 184 ? 13.254 -2.668 -4.189 1.00 95.75 184 GLU A C 1
ATOM 1440 O O . GLU A 1 184 ? 12.204 -2.033 -4.231 1.00 95.75 184 GLU A O 1
ATOM 1445 N N . LEU A 1 185 ? 14.046 -2.756 -5.266 1.00 96.81 185 LEU A N 1
ATOM 1446 C CA . LEU A 1 185 ? 13.687 -2.146 -6.548 1.00 96.81 185 LEU A CA 1
ATOM 1447 C C . LEU A 1 185 ? 12.379 -2.715 -7.113 1.00 96.81 185 LEU A C 1
ATOM 1449 O O . LEU A 1 185 ? 11.489 -1.953 -7.486 1.00 96.81 185 LEU A O 1
ATOM 1453 N N . VAL A 1 186 ? 12.260 -4.041 -7.205 1.00 96.69 186 VAL A N 1
ATOM 1454 C CA . VAL A 1 186 ? 11.052 -4.675 -7.755 1.00 96.69 186 VAL A CA 1
ATOM 1455 C C . VAL A 1 186 ? 9.832 -4.370 -6.882 1.00 96.69 186 VAL A C 1
ATOM 1457 O O . VAL A 1 186 ? 8.763 -4.094 -7.426 1.00 96.69 186 VAL A O 1
ATOM 1460 N N . GLN A 1 187 ? 10.001 -4.344 -5.557 1.00 94.50 187 GLN A N 1
ATOM 1461 C CA . GLN A 1 187 ? 8.961 -3.965 -4.602 1.00 94.50 187 GLN A CA 1
ATOM 1462 C C . GLN A 1 187 ? 8.514 -2.516 -4.813 1.00 94.50 187 GLN A C 1
ATOM 1464 O O . GLN A 1 187 ? 7.327 -2.283 -5.011 1.00 94.50 187 GLN A O 1
ATOM 1469 N N . ASN A 1 188 ? 9.448 -1.563 -4.896 1.00 95.19 188 ASN A N 1
ATOM 1470 C CA . ASN A 1 188 ? 9.132 -0.159 -5.172 1.00 95.19 188 ASN A CA 1
ATOM 1471 C C . ASN A 1 188 ? 8.346 0.002 -6.482 1.00 95.19 188 ASN A C 1
ATOM 1473 O O . ASN A 1 188 ? 7.384 0.762 -6.542 1.00 95.19 188 ASN A O 1
ATOM 1477 N N . LEU A 1 189 ? 8.722 -0.722 -7.544 1.00 97.31 189 LEU A N 1
ATOM 1478 C CA . LEU A 1 189 ? 7.991 -0.686 -8.816 1.00 97.31 189 LEU A CA 1
ATOM 1479 C C . LEU A 1 189 ? 6.586 -1.291 -8.694 1.00 97.31 189 LEU A C 1
ATOM 1481 O O . LEU A 1 189 ? 5.643 -0.775 -9.300 1.00 97.31 189 LEU A O 1
ATOM 1485 N N . ALA A 1 190 ? 6.434 -2.372 -7.928 1.00 96.38 190 ALA A N 1
ATOM 1486 C CA . ALA A 1 190 ? 5.136 -2.980 -7.657 1.00 96.38 190 ALA A CA 1
ATOM 1487 C C . ALA A 1 190 ? 4.240 -2.045 -6.830 1.00 96.38 190 ALA A C 1
ATOM 1489 O O . ALA A 1 190 ? 3.059 -1.896 -7.154 1.00 96.38 190 ALA A O 1
ATOM 1490 N N . ASP A 1 191 ? 4.803 -1.349 -5.840 1.00 93.31 191 ASP A N 1
ATOM 1491 C CA . ASP A 1 191 ? 4.091 -0.429 -4.950 1.00 93.31 191 ASP A CA 1
ATOM 1492 C C . ASP A 1 191 ? 3.468 0.754 -5.694 1.00 93.31 191 ASP A C 1
ATOM 1494 O O . ASP A 1 191 ? 2.370 1.183 -5.341 1.00 93.31 191 ASP A O 1
ATOM 1498 N N . ILE A 1 192 ? 4.086 1.2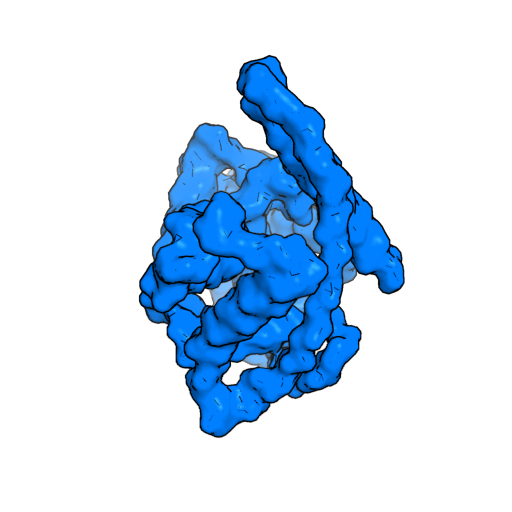29 -6.781 1.00 94.81 192 ILE A N 1
ATOM 1499 C CA . ILE A 1 192 ? 3.493 2.262 -7.651 1.00 94.81 192 ILE A CA 1
ATOM 1500 C C . ILE A 1 192 ? 2.136 1.790 -8.195 1.00 94.81 192 ILE A C 1
ATOM 1502 O O . ILE A 1 192 ? 1.148 2.526 -8.172 1.00 94.81 192 ILE A O 1
ATOM 1506 N N . ILE A 1 193 ? 2.074 0.545 -8.669 1.00 96.50 193 ILE A N 1
ATOM 1507 C CA . ILE A 1 193 ? 0.873 -0.036 -9.281 1.00 96.50 193 ILE A CA 1
ATOM 1508 C C . ILE A 1 193 ? -0.139 -0.429 -8.210 1.00 96.50 193 ILE A C 1
ATOM 1510 O O . ILE A 1 193 ? -1.327 -0.129 -8.331 1.00 96.50 193 ILE A O 1
ATOM 1514 N N . MET A 1 194 ? 0.330 -1.087 -7.151 1.00 95.19 194 MET A N 1
ATOM 1515 C CA . MET A 1 194 ? -0.489 -1.491 -6.012 1.00 95.19 194 MET A CA 1
ATOM 1516 C C . MET A 1 194 ? -1.134 -0.271 -5.347 1.00 95.19 194 MET A C 1
ATOM 1518 O O . MET A 1 194 ? -2.325 -0.307 -5.053 1.00 95.19 194 MET A O 1
ATOM 1522 N N . GLY A 1 195 ? -0.384 0.819 -5.172 1.00 92.81 195 GLY A N 1
ATOM 1523 C CA . GLY A 1 195 ? -0.870 2.080 -4.620 1.00 92.81 195 GLY A CA 1
ATOM 1524 C C . GLY A 1 195 ? -1.906 2.759 -5.516 1.00 92.81 195 GLY A C 1
ATOM 1525 O O . GLY A 1 195 ? -2.954 3.167 -5.019 1.00 92.81 195 GLY A O 1
ATOM 1526 N N . ALA A 1 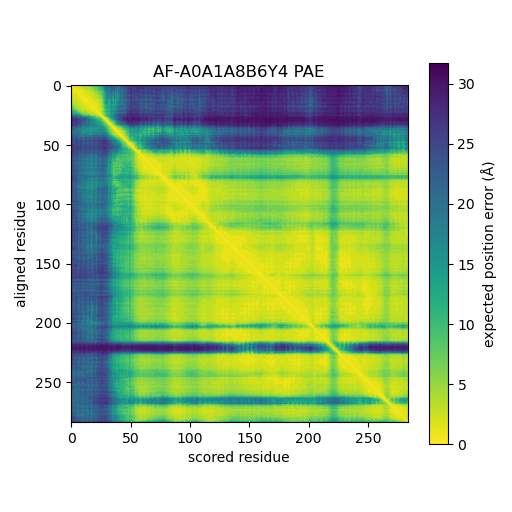196 ? -1.670 2.821 -6.831 1.00 94.25 196 ALA A N 1
ATOM 1527 C CA . ALA A 1 196 ? -2.642 3.366 -7.784 1.00 94.25 196 ALA A CA 1
ATOM 1528 C C . ALA A 1 196 ? -3.965 2.580 -7.787 1.00 94.25 196 ALA A C 1
ATOM 1530 O O . ALA A 1 196 ? -5.043 3.168 -7.834 1.00 94.25 196 ALA A O 1
ATOM 1531 N N . VAL A 1 197 ? -3.899 1.248 -7.689 1.00 95.19 197 VAL A N 1
ATOM 1532 C CA . VAL A 1 197 ? -5.105 0.415 -7.587 1.00 95.19 197 VAL A CA 1
ATOM 1533 C C . VAL A 1 197 ? -5.798 0.583 -6.233 1.00 95.19 197 VAL A C 1
ATOM 1535 O O . VAL A 1 197 ? -7.022 0.686 -6.189 1.00 95.19 197 VAL A O 1
ATOM 1538 N N . GLN A 1 198 ? -5.042 0.605 -5.133 1.00 92.62 198 GLN A N 1
ATOM 1539 C CA . GLN A 1 198 ? -5.595 0.709 -3.781 1.00 92.62 198 GLN A CA 1
ATOM 1540 C C . GLN A 1 198 ? -6.317 2.040 -3.543 1.00 92.62 198 GLN A C 1
ATOM 1542 O O . GLN A 1 198 ? -7.368 2.039 -2.908 1.00 92.62 198 GLN A O 1
ATOM 1547 N N . TYR A 1 199 ? -5.767 3.141 -4.059 1.00 91.38 199 TYR A N 1
ATOM 1548 C CA . TYR A 1 199 ? -6.274 4.503 -3.861 1.00 91.38 199 TYR A CA 1
ATOM 1549 C C . TYR A 1 199 ? -6.862 5.101 -5.145 1.00 91.38 199 TYR A C 1
ATOM 1551 O O . TYR A 1 199 ? -6.783 6.314 -5.364 1.00 91.38 199 TYR A O 1
ATOM 1559 N N . ASN A 1 200 ? -7.408 4.253 -6.022 1.00 93.12 200 ASN A N 1
ATOM 1560 C CA . ASN A 1 200 ? -7.953 4.675 -7.309 1.00 93.12 200 ASN A CA 1
ATOM 1561 C C . ASN A 1 200 ? -8.924 5.857 -7.140 1.00 93.12 200 ASN A C 1
ATOM 1563 O O . ASN A 1 200 ? -9.878 5.766 -6.374 1.00 93.12 200 ASN A O 1
ATOM 1567 N N . GLU A 1 201 ? -8.678 6.947 -7.873 1.00 88.25 201 GLU A N 1
ATOM 1568 C CA . GLU A 1 201 ? -9.476 8.189 -7.850 1.00 88.25 201 GLU A CA 1
ATOM 1569 C C . GLU A 1 201 ? -9.523 8.939 -6.499 1.00 88.25 201 GLU A C 1
ATOM 1571 O O . GLU A 1 201 ? -10.237 9.932 -6.369 1.00 88.25 201 GLU A O 1
ATOM 1576 N N . GLU A 1 202 ? -8.709 8.559 -5.508 1.00 84.38 202 GLU A N 1
ATOM 1577 C CA . GLU A 1 202 ? -8.618 9.281 -4.226 1.00 84.38 202 GLU A CA 1
ATOM 1578 C C . GLU A 1 202 ? -7.634 10.469 -4.260 1.00 84.38 202 GLU A C 1
ATOM 1580 O O . GLU A 1 202 ? -7.481 11.187 -3.273 1.00 84.38 202 GLU A O 1
ATOM 1585 N N . GLY A 1 203 ? -6.959 10.699 -5.394 1.00 74.88 203 GLY A N 1
ATOM 1586 C CA . GLY A 1 203 ? -6.027 11.819 -5.584 1.00 74.88 203 GLY A CA 1
ATOM 1587 C C . GLY A 1 203 ? -4.689 11.670 -4.850 1.00 74.88 203 GLY A C 1
ATOM 1588 O O . GLY A 1 203 ? -3.986 12.659 -4.658 1.00 74.88 203 GLY A O 1
ATOM 1589 N N . VAL A 1 204 ? -4.343 10.452 -4.418 1.00 71.62 204 VAL A N 1
ATOM 1590 C CA . VAL A 1 204 ? -3.115 10.168 -3.652 1.00 71.62 204 VAL A CA 1
ATOM 1591 C C . VAL A 1 204 ? -1.901 9.955 -4.561 1.00 71.62 204 VAL A C 1
ATOM 1593 O O . VAL A 1 204 ? -0.805 10.398 -4.232 1.00 71.62 204 VAL A O 1
ATOM 1596 N N . LEU A 1 205 ? -2.088 9.267 -5.690 1.00 78.75 205 LEU A N 1
ATOM 1597 C CA . LEU A 1 205 ? -1.013 8.865 -6.604 1.00 78.75 205 LEU A CA 1
ATOM 1598 C C . LEU A 1 205 ? -1.416 9.091 -8.062 1.00 78.75 205 LEU A C 1
ATOM 1600 O O . LEU A 1 205 ? -1.028 10.079 -8.676 1.00 78.75 205 LEU A O 1
ATOM 1604 N N . MET A 1 206 ? -2.199 8.160 -8.598 1.00 90.31 206 MET A N 1
ATOM 1605 C CA . MET A 1 206 ? -2.838 8.206 -9.910 1.00 90.31 206 MET A CA 1
ATOM 1606 C C . MET A 1 206 ? -3.984 7.194 -9.921 1.00 90.31 206 MET A C 1
ATOM 1608 O O . MET A 1 206 ? -3.992 6.248 -9.131 1.00 90.31 206 MET A O 1
ATOM 1612 N N . SER A 1 207 ? -4.942 7.388 -10.816 1.00 95.12 207 SER A N 1
ATOM 1613 C CA . SER A 1 207 ? -6.001 6.420 -11.090 1.00 95.12 207 SER A CA 1
ATOM 1614 C C . SER A 1 207 ? -5.493 5.236 -11.917 1.00 95.12 207 SER A C 1
ATOM 1616 O O . SER A 1 207 ? -4.476 5.306 -12.614 1.00 95.12 207 SER A O 1
ATOM 1618 N N . ILE A 1 208 ? -6.253 4.144 -11.891 1.00 97.19 208 ILE A N 1
ATOM 1619 C CA . ILE A 1 208 ? -6.061 2.980 -12.759 1.00 97.19 208 ILE A CA 1
ATOM 1620 C C . ILE A 1 208 ? -6.142 3.403 -14.229 1.00 97.19 208 ILE A C 1
ATOM 1622 O O . ILE A 1 208 ? -5.327 2.954 -15.030 1.00 97.19 208 ILE A O 1
ATOM 1626 N N . ALA A 1 209 ? -7.063 4.307 -14.575 1.00 96.69 209 ALA A N 1
ATOM 1627 C CA . ALA A 1 209 ? -7.198 4.844 -15.926 1.00 96.69 209 ALA A CA 1
ATOM 1628 C C . ALA A 1 209 ? -5.924 5.565 -16.405 1.00 96.69 209 ALA A C 1
ATOM 1630 O O . ALA A 1 209 ? -5.459 5.323 -17.519 1.00 96.69 209 ALA A O 1
ATOM 1631 N N . GLU A 1 210 ? -5.323 6.416 -15.569 1.00 95.25 210 GLU A N 1
ATOM 1632 C CA . GLU A 1 210 ? -4.073 7.120 -15.894 1.00 95.25 210 GLU A CA 1
ATOM 1633 C C . GLU A 1 210 ? -2.892 6.152 -16.014 1.00 95.25 210 GLU A C 1
ATOM 1635 O O . GLU A 1 210 ? -2.150 6.200 -17.000 1.00 95.25 210 GLU A O 1
ATOM 1640 N N . LEU A 1 211 ? -2.756 5.228 -15.056 1.00 96.31 211 LEU A N 1
ATOM 1641 C CA . LEU A 1 211 ? -1.740 4.176 -15.078 1.00 96.31 211 LEU A CA 1
ATOM 1642 C C . LEU A 1 211 ? -1.841 3.352 -16.364 1.00 96.31 211 LEU A C 1
ATOM 1644 O O . LEU A 1 211 ? -0.855 3.187 -17.088 1.00 96.31 211 LEU A O 1
ATOM 1648 N N . CYS A 1 212 ? -3.037 2.856 -16.680 1.00 96.94 212 CYS A N 1
ATOM 1649 C CA . CYS A 1 212 ? -3.273 2.065 -17.878 1.00 96.94 212 CYS A CA 1
ATOM 1650 C C . CYS A 1 212 ? -3.107 2.889 -19.155 1.00 96.94 212 CYS A C 1
ATOM 1652 O O . CYS A 1 212 ? -2.608 2.361 -20.149 1.00 96.94 212 CYS A O 1
ATOM 1654 N N . GLY A 1 213 ? -3.425 4.182 -19.129 1.00 95.38 213 GLY A N 1
ATOM 1655 C CA . GLY A 1 213 ? -3.121 5.117 -20.207 1.00 95.38 213 GLY A CA 1
ATOM 1656 C C . GLY A 1 213 ? -1.623 5.173 -20.513 1.00 95.38 213 GLY A C 1
ATOM 1657 O O . GLY A 1 213 ? -1.227 5.036 -21.670 1.00 95.38 213 GLY A O 1
ATOM 1658 N N . VAL A 1 214 ? -0.765 5.279 -19.491 1.00 94.62 214 VAL A N 1
ATOM 1659 C CA . VAL A 1 214 ? 0.702 5.248 -19.660 1.00 94.62 214 VAL A CA 1
ATOM 1660 C C . VAL A 1 214 ? 1.174 3.885 -20.168 1.00 94.62 214 VAL A C 1
ATOM 1662 O O . VAL A 1 214 ? 1.935 3.821 -21.135 1.00 94.62 214 VAL A O 1
ATOM 1665 N N . MET A 1 215 ? 0.686 2.798 -19.565 1.00 94.81 215 MET A N 1
ATOM 1666 C CA . MET A 1 215 ? 1.087 1.428 -19.907 1.00 94.81 215 MET A CA 1
ATOM 1667 C C . MET A 1 215 ? 0.585 0.948 -21.271 1.00 94.81 215 MET A C 1
ATOM 1669 O O . MET A 1 215 ? 1.072 -0.053 -21.785 1.00 94.81 215 MET A O 1
ATOM 1673 N N . THR A 1 216 ? -0.394 1.621 -21.873 1.00 92.88 216 THR A N 1
ATOM 1674 C CA . THR A 1 216 ? -0.949 1.231 -23.181 1.00 92.88 216 THR A CA 1
ATOM 1675 C C . THR A 1 216 ? -0.752 2.272 -24.271 1.00 92.88 216 THR A C 1
ATOM 1677 O O . THR A 1 216 ? -1.090 1.991 -25.424 1.00 92.88 216 THR A O 1
ATOM 1680 N N . SER A 1 217 ? -0.170 3.427 -23.928 1.00 85.38 217 SER A N 1
ATOM 1681 C CA . SER A 1 217 ? 0.156 4.488 -24.876 1.00 85.38 217 SER A CA 1
ATOM 1682 C C . SER A 1 217 ? 0.994 3.937 -26.034 1.00 85.38 217 SER A C 1
ATOM 1684 O O . SER A 1 217 ? 1.979 3.233 -25.774 1.00 85.38 217 SER A O 1
ATOM 1686 N N . PRO A 1 218 ? 0.640 4.262 -27.291 1.00 70.44 218 PRO A N 1
ATOM 1687 C CA . PRO A 1 218 ? 1.460 3.905 -28.438 1.00 70.44 218 PRO A CA 1
ATOM 1688 C C . PRO A 1 218 ? 2.829 4.572 -28.268 1.00 70.44 218 PRO A C 1
ATOM 1690 O O . PRO A 1 218 ? 2.921 5.792 -28.116 1.00 70.44 218 PRO A O 1
ATOM 1693 N N . SER A 1 219 ? 3.897 3.778 -28.208 1.00 60.03 219 SER A N 1
ATOM 1694 C CA . SER A 1 219 ? 5.244 4.318 -28.378 1.00 60.03 219 SER A CA 1
ATOM 1695 C C . SER A 1 219 ? 5.427 4.668 -29.850 1.00 60.03 219 SER A C 1
ATOM 1697 O O . SER A 1 219 ? 4.940 3.940 -30.705 1.00 60.03 219 SER A O 1
ATOM 1699 N N . GLU A 1 220 ? 6.162 5.739 -30.164 1.00 54.28 220 GLU A N 1
ATOM 1700 C CA . GLU A 1 220 ? 6.501 6.104 -31.557 1.00 54.28 220 GLU A CA 1
ATOM 1701 C C . GLU A 1 220 ? 7.199 4.956 -32.325 1.00 54.28 220 GLU A C 1
ATOM 1703 O O . GLU A 1 220 ? 7.228 4.946 -33.550 1.00 54.28 220 GLU A O 1
ATOM 1708 N N . GLU A 1 221 ? 7.679 3.940 -31.604 1.00 51.50 221 GLU A N 1
ATOM 1709 C CA . GLU A 1 221 ? 8.106 2.638 -32.108 1.00 51.50 221 GLU A CA 1
ATOM 1710 C C . GLU A 1 221 ? 7.158 1.549 -31.564 1.00 51.50 221 GLU A C 1
ATOM 1712 O O . GLU A 1 221 ? 7.431 0.940 -30.527 1.00 51.50 221 GLU A O 1
ATOM 1717 N N . GLU A 1 222 ? 6.014 1.309 -32.213 1.00 47.31 222 GLU A N 1
ATOM 1718 C CA . GLU A 1 222 ? 5.074 0.224 -31.854 1.00 47.31 222 GLU A CA 1
ATOM 1719 C C . GLU A 1 222 ? 5.658 -1.192 -32.090 1.00 47.31 222 GLU A C 1
ATOM 1721 O O . GLU A 1 222 ? 5.059 -2.183 -31.676 1.00 47.31 222 GLU A O 1
ATOM 1726 N N . GLU A 1 223 ? 6.856 -1.301 -32.682 1.00 49.75 223 GLU A N 1
ATOM 1727 C CA . GLU A 1 223 ? 7.517 -2.566 -33.052 1.00 49.75 223 GLU A CA 1
ATOM 1728 C C . GLU A 1 223 ? 8.683 -2.999 -32.136 1.00 49.75 223 GLU A C 1
ATOM 1730 O O . GLU A 1 223 ? 9.238 -4.083 -32.318 1.00 49.75 223 GLU A O 1
ATOM 1735 N N . ALA A 1 224 ? 9.086 -2.205 -31.138 1.00 54.81 224 ALA A N 1
ATOM 1736 C CA . ALA A 1 224 ? 10.260 -2.540 -30.329 1.00 54.81 224 ALA A CA 1
ATOM 1737 C C . ALA A 1 224 ? 9.944 -3.563 -29.218 1.00 54.81 224 ALA A C 1
ATOM 1739 O O . ALA A 1 224 ? 9.082 -3.341 -28.366 1.00 54.81 224 ALA A O 1
ATOM 1740 N N . GLU A 1 225 ? 10.742 -4.633 -29.149 1.00 59.09 225 GLU A N 1
ATOM 1741 C CA . GLU A 1 225 ? 10.704 -5.728 -28.158 1.00 59.09 225 GLU A CA 1
ATOM 1742 C C . GLU A 1 225 ? 10.675 -5.266 -26.673 1.00 59.09 225 GLU A C 1
ATOM 1744 O O . GLU A 1 225 ? 10.299 -6.024 -25.778 1.00 59.09 225 GLU A O 1
ATOM 1749 N N . MET A 1 226 ? 11.020 -3.999 -26.410 1.00 65.81 226 MET A N 1
ATOM 1750 C CA . MET A 1 226 ? 11.127 -3.369 -25.087 1.00 65.81 226 MET A CA 1
ATOM 1751 C C . MET A 1 226 ? 10.007 -2.360 -24.762 1.00 65.81 226 MET A C 1
ATOM 1753 O O . MET A 1 226 ? 10.129 -1.603 -23.796 1.00 65.81 226 MET A O 1
ATOM 1757 N N . GLY A 1 227 ? 8.917 -2.317 -25.539 1.00 84.38 227 GLY A N 1
ATOM 1758 C CA . GLY A 1 227 ? 7.842 -1.327 -25.369 1.00 84.38 227 GLY A CA 1
ATOM 1759 C C . GLY A 1 227 ? 7.240 -1.287 -23.955 1.00 84.38 227 GLY A C 1
ATOM 1760 O O . GLY A 1 227 ? 7.153 -0.216 -23.355 1.00 84.38 227 GLY A O 1
ATOM 1761 N N . ALA A 1 228 ? 6.918 -2.452 -23.379 1.00 92.31 228 ALA A N 1
ATOM 1762 C CA . ALA A 1 228 ? 6.352 -2.547 -22.028 1.00 92.31 228 ALA A CA 1
ATOM 1763 C C . ALA A 1 228 ? 7.325 -2.069 -20.934 1.00 92.31 228 ALA A C 1
ATOM 1765 O O . ALA A 1 228 ? 6.936 -1.367 -20.002 1.00 92.31 228 ALA A O 1
ATOM 1766 N N . TYR A 1 229 ? 8.611 -2.400 -21.075 1.00 94.44 229 TYR A N 1
ATOM 1767 C CA . TYR A 1 229 ? 9.662 -1.967 -20.153 1.00 94.44 229 TYR A CA 1
ATOM 1768 C C . TYR A 1 229 ? 9.828 -0.438 -20.171 1.00 94.44 229 TYR A C 1
ATOM 1770 O O . TYR A 1 229 ? 9.838 0.201 -19.121 1.00 94.44 229 TYR A O 1
ATOM 1778 N N . ARG A 1 230 ? 9.853 0.175 -21.364 1.00 93.25 230 ARG A N 1
ATOM 1779 C CA . ARG A 1 230 ? 9.905 1.641 -21.523 1.00 93.25 230 ARG A CA 1
ATOM 1780 C C . ARG A 1 230 ? 8.678 2.344 -20.938 1.00 93.25 230 ARG A C 1
ATOM 1782 O O . ARG A 1 230 ? 8.811 3.412 -20.344 1.00 93.25 230 ARG A O 1
ATOM 1789 N N . GLN A 1 231 ? 7.492 1.754 -21.073 1.00 94.62 231 GLN A N 1
ATOM 1790 C CA . GLN A 1 231 ? 6.271 2.290 -20.467 1.00 94.62 231 GLN A CA 1
ATOM 1791 C C . GLN A 1 231 ? 6.334 2.263 -18.934 1.00 94.62 231 GLN A C 1
ATOM 1793 O O . GLN A 1 231 ? 5.962 3.250 -18.303 1.00 94.62 231 GLN A O 1
ATOM 1798 N N . LEU A 1 232 ? 6.878 1.198 -18.335 1.00 96.69 232 LEU A N 1
ATOM 1799 C CA . LEU A 1 232 ? 7.077 1.129 -16.885 1.00 96.69 232 LEU A CA 1
ATOM 1800 C C . LEU A 1 232 ? 8.118 2.147 -16.393 1.00 96.69 232 LEU A C 1
ATOM 1802 O O . LEU A 1 232 ? 7.916 2.760 -15.347 1.00 96.69 232 LEU A O 1
ATOM 1806 N N . ILE A 1 233 ? 9.186 2.399 -17.162 1.00 96.62 233 ILE A N 1
ATOM 1807 C CA . ILE A 1 233 ? 10.129 3.496 -16.877 1.00 96.62 233 ILE A CA 1
ATOM 1808 C C . ILE A 1 233 ? 9.388 4.834 -16.837 1.00 96.62 233 ILE A C 1
ATOM 1810 O O . ILE A 1 233 ? 9.526 5.594 -15.879 1.00 96.62 233 ILE A O 1
ATOM 1814 N N . LYS A 1 234 ? 8.563 5.116 -17.853 1.00 95.44 234 LYS A N 1
ATOM 1815 C CA . LYS A 1 234 ? 7.767 6.347 -17.911 1.00 95.44 234 LYS A CA 1
ATOM 1816 C C . LYS A 1 234 ? 6.805 6.450 -16.725 1.00 95.44 234 LYS A C 1
ATOM 1818 O O . LYS A 1 234 ? 6.701 7.516 -16.128 1.00 95.44 234 LYS A O 1
ATOM 1823 N N . LEU A 1 235 ? 6.145 5.353 -16.352 1.00 95.50 235 LEU A N 1
ATOM 1824 C CA . LEU A 1 235 ? 5.263 5.299 -15.185 1.00 95.50 235 LEU A CA 1
ATOM 1825 C C . LEU A 1 235 ? 6.021 5.625 -13.888 1.00 95.50 235 LEU A C 1
ATOM 1827 O O . LEU A 1 235 ? 5.568 6.455 -13.104 1.00 95.50 235 LEU A O 1
ATOM 1831 N N . SER A 1 236 ? 7.203 5.033 -13.698 1.00 96.19 236 SER A N 1
ATOM 1832 C CA . SER A 1 236 ? 8.080 5.318 -12.558 1.00 96.19 236 SER A CA 1
ATOM 1833 C C . SER A 1 236 ? 8.526 6.785 -12.519 1.00 96.19 236 SER A C 1
ATOM 1835 O O . SER A 1 236 ? 8.504 7.415 -11.464 1.00 96.19 236 SER A O 1
ATOM 1837 N N . GLN A 1 237 ? 8.859 7.373 -13.670 1.00 95.19 237 GLN A N 1
ATOM 1838 C CA . GLN A 1 237 ? 9.204 8.794 -13.768 1.00 95.19 237 GLN A CA 1
ATOM 1839 C C . GLN A 1 237 ? 8.029 9.707 -13.393 1.00 95.19 237 GLN A C 1
ATOM 1841 O O . GLN A 1 237 ? 8.232 10.677 -12.664 1.00 95.19 237 GLN A O 1
ATOM 1846 N N . VAL A 1 238 ? 6.814 9.389 -13.858 1.00 93.31 238 VAL A N 1
ATOM 1847 C CA . VAL A 1 238 ? 5.590 10.118 -13.487 1.00 93.31 238 VAL A CA 1
ATOM 1848 C C . VAL A 1 238 ? 5.364 10.033 -11.981 1.00 93.31 238 VAL A C 1
ATOM 1850 O O . VAL A 1 238 ? 5.195 11.069 -11.346 1.00 93.31 238 VAL A O 1
ATOM 1853 N N . TYR A 1 239 ? 5.439 8.829 -11.403 1.00 92.50 239 TYR A N 1
ATOM 1854 C CA . TYR A 1 239 ? 5.310 8.621 -9.959 1.00 92.50 239 TYR A CA 1
ATOM 1855 C C . TYR A 1 239 ? 6.270 9.518 -9.172 1.00 92.50 239 TYR A C 1
ATOM 1857 O O . TYR A 1 239 ? 5.819 10.309 -8.349 1.00 92.50 239 TYR A O 1
ATOM 1865 N N . ARG A 1 240 ? 7.572 9.461 -9.482 1.00 93.12 240 ARG A N 1
ATOM 1866 C CA . ARG A 1 240 ? 8.596 10.252 -8.783 1.00 93.12 240 ARG A CA 1
ATOM 1867 C C . ARG A 1 240 ? 8.367 11.755 -8.905 1.00 93.12 240 ARG A C 1
ATOM 1869 O O . ARG A 1 240 ? 8.580 12.495 -7.952 1.00 93.12 240 ARG A O 1
ATOM 1876 N N . SER A 1 241 ? 7.940 12.216 -10.082 1.00 91.31 241 SER A N 1
ATOM 1877 C CA . SER A 1 241 ? 7.633 13.631 -10.291 1.00 91.31 241 SER A CA 1
ATOM 1878 C C . SER A 1 241 ? 6.449 14.086 -9.439 1.00 91.31 241 SER A C 1
ATOM 1880 O O . SER A 1 241 ? 6.468 15.208 -8.943 1.00 91.31 241 SER A O 1
ATOM 1882 N N . THR A 1 242 ? 5.431 13.239 -9.276 1.00 87.88 242 THR A N 1
ATOM 1883 C CA . THR A 1 242 ? 4.244 13.535 -8.462 1.00 87.88 242 THR A CA 1
ATOM 1884 C C . THR A 1 242 ? 4.537 13.448 -6.964 1.00 87.88 242 THR A C 1
ATOM 1886 O O . THR A 1 242 ? 4.003 14.243 -6.195 1.00 87.88 242 THR A O 1
ATOM 1889 N N . SER A 1 243 ? 5.396 12.518 -6.538 1.00 86.50 243 SER A N 1
ATOM 1890 C CA . SER A 1 243 ? 5.792 12.343 -5.133 1.00 86.50 243 SER A CA 1
ATOM 1891 C C . SER A 1 243 ? 6.944 13.254 -4.686 1.00 86.50 243 SER A C 1
ATOM 1893 O O . SER A 1 243 ? 7.342 13.199 -3.524 1.00 86.50 243 SER A O 1
ATOM 1895 N N . GLU A 1 244 ? 7.468 14.100 -5.582 1.00 90.25 244 GLU A N 1
ATOM 1896 C CA . GLU A 1 244 ? 8.657 14.940 -5.364 1.00 90.25 244 GLU A CA 1
ATOM 1897 C C . GLU A 1 244 ? 9.914 14.129 -4.972 1.00 90.25 244 GLU A C 1
ATOM 1899 O O . GLU A 1 244 ? 10.833 14.633 -4.319 1.00 90.25 244 GLU A O 1
ATOM 1904 N N . GLU A 1 245 ? 9.983 12.864 -5.390 1.00 88.94 245 GLU A N 1
ATOM 1905 C CA . GLU A 1 245 ? 11.134 11.996 -5.159 1.00 88.94 245 GLU A CA 1
ATOM 1906 C C . GLU A 1 245 ? 12.206 12.207 -6.232 1.00 88.94 245 GLU A C 1
ATOM 1908 O O . GLU A 1 245 ? 11.972 12.093 -7.436 1.00 88.94 245 GLU A O 1
ATOM 1913 N N . THR A 1 246 ? 13.437 12.479 -5.801 1.00 93.69 246 THR A N 1
ATOM 1914 C CA . THR A 1 246 ? 14.563 12.684 -6.724 1.00 93.69 246 THR A CA 1
ATOM 1915 C C . THR A 1 246 ? 15.079 11.380 -7.331 1.00 93.69 246 THR A C 1
ATOM 1917 O O . THR A 1 246 ? 15.629 11.396 -8.432 1.00 93.69 246 THR A O 1
ATOM 1920 N N . CYS A 1 247 ? 14.914 10.257 -6.630 1.00 96.25 247 CYS A N 1
ATOM 1921 C CA . CYS A 1 247 ? 15.329 8.926 -7.057 1.00 96.25 247 CYS A CA 1
ATOM 1922 C C . CYS A 1 247 ? 14.587 7.842 -6.264 1.00 96.25 247 CYS A C 1
ATOM 1924 O O . CYS A 1 247 ? 14.105 8.109 -5.165 1.00 96.25 247 CYS A O 1
ATOM 1926 N N . LEU A 1 248 ? 14.530 6.618 -6.802 1.00 95.75 248 LEU A N 1
ATOM 1927 C CA . LEU A 1 248 ? 14.016 5.462 -6.057 1.00 95.75 248 LEU A CA 1
ATOM 1928 C C . LEU A 1 248 ? 15.083 4.946 -5.091 1.00 95.75 248 LEU A C 1
ATOM 1930 O O . LEU A 1 248 ? 16.156 4.501 -5.514 1.00 95.75 248 LEU A O 1
ATOM 1934 N N . ASP A 1 249 ? 14.799 4.999 -3.795 1.00 95.00 249 ASP A N 1
ATOM 1935 C CA . ASP A 1 249 ? 15.695 4.450 -2.785 1.00 95.00 249 ASP A CA 1
ATOM 1936 C C . ASP A 1 249 ? 15.502 2.939 -2.671 1.00 95.00 249 ASP A C 1
ATOM 1938 O O . ASP A 1 249 ? 14.452 2.463 -2.252 1.00 95.00 249 ASP A O 1
ATOM 1942 N N . ILE A 1 250 ? 16.526 2.198 -3.079 1.00 97.19 250 ILE A N 1
ATOM 1943 C CA . ILE A 1 250 ? 16.518 0.734 -3.161 1.00 97.19 250 ILE A CA 1
ATOM 1944 C C . ILE A 1 250 ? 17.533 0.105 -2.202 1.00 97.19 250 ILE A C 1
ATOM 1946 O O . ILE A 1 250 ? 17.979 -1.016 -2.418 1.00 97.19 250 ILE A O 1
ATOM 1950 N N . SER A 1 251 ? 18.022 0.864 -1.217 1.00 97.00 251 SER A N 1
ATOM 1951 C CA . SER A 1 251 ? 19.027 0.364 -0.284 1.00 97.00 251 SER A CA 1
ATOM 1952 C C . SER A 1 251 ? 18.381 -0.469 0.808 1.00 97.00 251 SER A C 1
ATOM 1954 O O . SER A 1 251 ? 17.846 0.080 1.771 1.00 97.00 251 SER A O 1
ATOM 1956 N N . HIS A 1 252 ? 18.531 -1.791 0.715 1.00 95.31 252 HIS A N 1
ATOM 1957 C CA . HIS A 1 252 ? 18.033 -2.692 1.750 1.00 95.31 252 HIS A CA 1
ATOM 1958 C C . HIS A 1 252 ? 18.687 -2.397 3.109 1.00 95.31 252 HIS A C 1
ATOM 1960 O O . HIS A 1 252 ? 18.024 -2.336 4.141 1.00 95.31 252 HIS A O 1
ATOM 1966 N N . GLU A 1 253 ? 19.994 -2.114 3.117 1.00 95.62 253 GLU A N 1
ATOM 1967 C CA . GLU A 1 253 ? 20.722 -1.712 4.327 1.00 95.62 253 GLU A CA 1
ATOM 1968 C C . GLU A 1 253 ? 20.091 -0.478 4.992 1.00 95.62 253 GLU A C 1
ATOM 1970 O O . GLU A 1 253 ? 19.925 -0.437 6.215 1.00 95.62 253 GLU A O 1
ATOM 1975 N N . LYS A 1 254 ? 19.711 0.526 4.193 1.00 92.56 254 LYS A N 1
ATOM 1976 C CA . LYS A 1 254 ? 19.054 1.729 4.701 1.00 92.56 254 LYS A CA 1
ATOM 1977 C C . LYS A 1 254 ? 17.641 1.431 5.194 1.00 92.56 254 LYS A C 1
ATOM 1979 O O . LYS A 1 254 ? 17.314 1.867 6.295 1.00 92.56 254 LYS A O 1
ATOM 1984 N N . THR A 1 255 ? 16.849 0.653 4.453 1.00 89.94 255 THR A N 1
ATOM 1985 C CA . THR A 1 255 ? 15.522 0.186 4.892 1.00 89.94 255 THR A CA 1
ATOM 1986 C C . THR A 1 255 ? 15.617 -0.503 6.254 1.00 89.94 255 THR A C 1
ATOM 1988 O O . THR A 1 255 ? 14.898 -0.151 7.190 1.00 89.94 255 THR A O 1
ATOM 1991 N N . MET A 1 256 ? 16.580 -1.410 6.425 1.00 89.88 256 MET A N 1
ATOM 1992 C CA . MET A 1 256 ? 16.812 -2.094 7.696 1.00 89.88 256 MET A CA 1
ATOM 1993 C C . MET A 1 256 ? 17.236 -1.136 8.807 1.00 89.88 256 MET A C 1
ATOM 1995 O O . MET A 1 256 ? 16.762 -1.256 9.937 1.00 89.88 256 MET A O 1
ATOM 1999 N N . LYS A 1 257 ? 18.104 -0.165 8.511 1.00 89.94 257 LYS A N 1
ATOM 2000 C CA . LYS A 1 257 ? 18.508 0.860 9.479 1.00 89.94 257 LYS A CA 1
ATOM 2001 C C . LYS A 1 257 ? 17.316 1.695 9.951 1.00 89.94 257 LYS A C 1
ATOM 2003 O O . LYS A 1 257 ? 17.195 1.930 11.151 1.00 89.94 257 LYS A O 1
ATOM 2008 N N . ASP A 1 258 ? 16.433 2.085 9.037 1.00 85.69 258 ASP A N 1
ATOM 2009 C CA . ASP A 1 258 ? 15.228 2.856 9.346 1.00 85.69 258 ASP A CA 1
ATOM 2010 C C . ASP A 1 258 ? 14.232 2.033 10.182 1.00 85.69 258 ASP A C 1
ATOM 2012 O O . ASP A 1 258 ? 13.696 2.527 11.174 1.00 85.69 258 ASP A O 1
ATOM 2016 N N . LEU A 1 259 ? 14.036 0.751 9.853 1.00 85.00 259 LEU A N 1
ATOM 2017 C CA . LEU A 1 259 ? 13.187 -0.167 10.627 1.00 85.00 259 LEU A CA 1
ATOM 2018 C C . LEU A 1 259 ? 13.767 -0.511 12.010 1.00 85.00 259 LEU A C 1
ATOM 2020 O O . LEU A 1 259 ? 13.027 -0.867 12.932 1.00 85.00 259 LEU A O 1
ATOM 2024 N N . MET A 1 260 ? 15.085 -0.410 12.183 1.00 84.56 260 MET A N 1
ATOM 2025 C CA . MET A 1 260 ? 15.745 -0.582 13.480 1.00 84.56 260 MET A CA 1
ATOM 2026 C C . MET A 1 260 ? 15.720 0.687 14.343 1.00 84.56 260 MET A C 1
ATOM 2028 O O . MET A 1 260 ? 15.969 0.588 15.547 1.00 84.56 260 MET A O 1
ATOM 2032 N N . ASP A 1 261 ? 15.394 1.854 13.782 1.00 82.75 261 ASP A N 1
ATOM 2033 C CA . ASP A 1 261 ? 15.340 3.107 14.533 1.00 82.75 261 ASP A CA 1
ATOM 2034 C C . ASP A 1 261 ? 14.141 3.133 15.499 1.00 82.75 261 ASP A C 1
ATOM 2036 O O . ASP A 1 261 ? 12.969 3.095 15.114 1.00 82.75 261 ASP A O 1
ATOM 2040 N N . THR A 1 262 ? 14.437 3.206 16.797 1.00 81.12 262 THR A N 1
ATOM 2041 C CA . THR A 1 262 ? 13.445 3.243 17.881 1.00 81.12 262 THR A CA 1
ATOM 2042 C C . THR A 1 262 ? 13.086 4.663 18.326 1.00 81.12 262 THR A C 1
ATOM 2044 O O . THR A 1 262 ? 12.282 4.831 19.246 1.00 81.12 262 THR A O 1
ATOM 2047 N N . SER A 1 263 ? 13.643 5.694 17.685 1.00 79.44 263 SER A N 1
ATOM 2048 C CA . SER A 1 263 ? 13.367 7.095 17.997 1.00 79.44 263 SER A CA 1
ATOM 2049 C C . SER A 1 263 ? 11.886 7.447 17.835 1.00 79.44 263 SER A C 1
ATOM 2051 O O . SER A 1 263 ? 11.251 7.238 16.799 1.00 79.44 263 SER A O 1
ATOM 2053 N N . VAL A 1 264 ? 11.337 8.086 18.871 1.00 67.88 264 VAL A N 1
ATOM 2054 C CA . VAL A 1 264 ? 9.926 8.490 18.941 1.00 67.88 264 VAL A CA 1
ATOM 2055 C C . VAL A 1 264 ? 9.629 9.715 18.070 1.00 67.88 264 VAL A C 1
ATOM 2057 O O . VAL A 1 264 ? 8.482 10.125 18.012 1.00 67.88 264 VAL A O 1
ATOM 2060 N N . HIS A 1 265 ? 10.578 10.296 17.332 1.00 67.25 265 HIS A N 1
ATOM 2061 C CA . HIS A 1 265 ? 10.319 11.484 16.499 1.00 67.25 265 HIS A CA 1
ATOM 2062 C C . HIS A 1 265 ? 10.596 11.297 15.005 1.00 67.25 265 HIS A C 1
ATOM 2064 O O . HIS A 1 265 ? 10.473 12.259 14.247 1.00 67.25 265 HIS A O 1
ATOM 2070 N N . THR A 1 266 ? 10.918 10.086 14.549 1.00 65.12 266 THR A N 1
ATOM 2071 C CA . THR A 1 266 ? 11.216 9.863 13.129 1.00 65.12 266 THR A CA 1
ATOM 2072 C C . THR A 1 266 ? 9.953 9.908 12.266 1.00 65.12 266 THR A C 1
ATOM 2074 O O . THR A 1 266 ? 8.825 9.684 12.729 1.00 65.12 266 THR A O 1
ATOM 2077 N N . HIS A 1 267 ? 10.132 10.241 10.988 1.00 61.31 267 HIS A N 1
ATOM 2078 C CA . HIS A 1 267 ? 9.043 10.295 10.011 1.00 61.31 267 HIS A CA 1
ATOM 2079 C C . HIS A 1 267 ? 8.522 8.898 9.626 1.00 61.31 267 HIS A C 1
ATOM 2081 O O . HIS A 1 267 ? 7.339 8.774 9.324 1.00 61.31 267 HIS A O 1
ATOM 2087 N N . ARG A 1 268 ? 9.360 7.855 9.740 1.00 61.44 268 ARG A N 1
ATOM 2088 C CA . ARG A 1 268 ? 9.059 6.451 9.391 1.00 61.44 268 ARG A CA 1
ATOM 2089 C C . ARG A 1 268 ? 8.615 5.573 10.567 1.00 61.44 268 ARG A C 1
ATOM 2091 O O . ARG A 1 268 ? 8.615 4.351 10.475 1.00 61.44 268 ARG A O 1
ATOM 2098 N N . ARG A 1 269 ? 8.190 6.172 11.688 1.00 64.44 269 ARG A N 1
ATOM 2099 C CA . ARG A 1 269 ? 7.705 5.416 12.861 1.00 64.44 269 ARG A CA 1
ATOM 2100 C C . ARG A 1 269 ? 6.648 4.382 12.475 1.00 64.44 269 ARG A C 1
ATOM 2102 O O . ARG A 1 269 ? 6.801 3.211 12.817 1.00 64.44 269 ARG A O 1
ATOM 2109 N N . ALA A 1 270 ? 5.628 4.824 11.736 1.00 76.06 270 ALA A N 1
ATOM 2110 C CA . ALA A 1 270 ? 4.462 4.012 11.401 1.00 76.06 270 ALA A CA 1
ATOM 2111 C C . ALA A 1 270 ? 4.829 2.734 10.635 1.00 76.06 270 ALA A C 1
ATOM 2113 O O . ALA A 1 270 ? 4.276 1.682 10.940 1.00 76.06 270 ALA A O 1
ATOM 2114 N N . GLU A 1 271 ? 5.792 2.811 9.714 1.00 80.12 271 GLU A N 1
ATOM 2115 C CA . GLU A 1 271 ? 6.285 1.661 8.947 1.00 80.12 271 GLU A CA 1
ATOM 2116 C C . GLU A 1 271 ? 6.886 0.613 9.882 1.00 80.12 271 GLU A C 1
ATOM 2118 O O . GLU A 1 271 ? 6.453 -0.531 9.875 1.00 80.12 271 GLU A O 1
ATOM 2123 N N . ARG A 1 272 ? 7.765 1.015 10.808 1.00 83.75 272 ARG A N 1
ATOM 2124 C CA . ARG A 1 272 ? 8.326 0.104 11.815 1.00 83.75 272 ARG A CA 1
ATOM 2125 C C . ARG A 1 272 ? 7.256 -0.546 12.700 1.00 83.75 272 ARG A C 1
ATOM 2127 O O . ARG A 1 272 ? 7.327 -1.749 12.956 1.00 83.75 272 ARG A O 1
ATOM 2134 N N . GLN A 1 273 ? 6.290 0.232 13.212 1.00 81.94 273 GLN A N 1
ATOM 2135 C CA . GLN A 1 273 ? 5.170 -0.323 13.995 1.00 81.94 273 GLN A CA 1
ATOM 2136 C C . GLN A 1 273 ? 4.398 -1.362 13.173 1.00 81.94 273 GLN A C 1
ATOM 2138 O O . GLN A 1 273 ? 4.082 -2.434 13.687 1.00 81.94 273 GLN A O 1
ATOM 2143 N N . TRP A 1 274 ? 4.090 -1.031 11.920 1.00 84.31 274 TRP A N 1
ATOM 2144 C CA . TRP A 1 274 ? 3.310 -1.876 11.031 1.00 84.31 274 TRP A CA 1
ATOM 2145 C C . TRP A 1 274 ? 4.054 -3.163 10.675 1.00 84.31 274 TRP A C 1
ATOM 2147 O O . TRP A 1 274 ? 3.504 -4.241 10.878 1.00 84.31 274 TRP A O 1
ATOM 2157 N N . THR A 1 275 ? 5.327 -3.074 10.280 1.00 85.38 275 THR A N 1
ATOM 2158 C CA . THR A 1 275 ? 6.185 -4.234 9.999 1.00 85.38 275 THR A CA 1
ATOM 2159 C C . THR A 1 275 ? 6.294 -5.164 11.205 1.00 85.38 275 THR A C 1
ATOM 2161 O O . THR A 1 275 ? 6.224 -6.380 11.065 1.00 85.38 275 THR A O 1
ATOM 2164 N N . TYR A 1 276 ? 6.415 -4.624 12.422 1.00 82.19 276 TYR A N 1
ATOM 2165 C CA . TYR A 1 276 ? 6.417 -5.464 13.621 1.00 82.19 276 TYR A CA 1
ATOM 2166 C C . TYR A 1 276 ? 5.103 -6.245 13.771 1.00 82.19 276 TYR A C 1
ATOM 2168 O O . TYR A 1 276 ? 5.132 -7.441 14.056 1.00 82.19 276 TYR A O 1
ATOM 2176 N N . GLN A 1 277 ? 3.955 -5.597 13.553 1.00 80.75 277 GLN A N 1
ATOM 2177 C CA . GLN A 1 277 ? 2.640 -6.237 13.653 1.00 80.75 277 GLN A CA 1
ATOM 2178 C C . GLN A 1 277 ? 2.434 -7.305 12.577 1.00 80.75 277 GLN A C 1
ATOM 2180 O O . GLN A 1 277 ? 1.960 -8.400 12.879 1.00 80.75 277 GLN A O 1
ATOM 2185 N N . THR A 1 278 ? 2.824 -7.029 11.332 1.00 83.19 278 THR A N 1
ATOM 2186 C CA . THR A 1 278 ? 2.712 -8.018 10.255 1.00 83.19 278 THR A CA 1
ATOM 2187 C C . THR A 1 278 ? 3.611 -9.223 10.516 1.00 83.19 278 THR A C 1
ATOM 2189 O O . THR A 1 278 ? 3.138 -10.350 10.404 1.00 83.19 278 THR A O 1
ATOM 2192 N N . CYS A 1 279 ? 4.847 -9.018 10.984 1.00 81.44 279 CYS A N 1
ATOM 2193 C CA . CYS A 1 279 ? 5.777 -10.112 11.278 1.00 81.44 279 CYS A CA 1
ATOM 2194 C C . CYS A 1 279 ? 5.421 -10.943 12.522 1.00 81.44 279 CYS A C 1
ATOM 2196 O O . CYS A 1 279 ? 5.877 -12.079 12.628 1.00 81.44 279 CYS A O 1
ATOM 2198 N N . THR A 1 280 ? 4.665 -10.399 13.481 1.00 77.62 280 THR A N 1
ATOM 2199 C CA . THR A 1 280 ? 4.378 -11.090 14.755 1.00 77.62 280 THR A CA 1
ATOM 2200 C C . THR A 1 280 ? 2.945 -11.595 14.883 1.00 77.62 280 THR A C 1
ATOM 2202 O O . THR A 1 280 ? 2.726 -12.594 15.564 1.00 77.62 280 THR A O 1
ATOM 2205 N N . GLU A 1 281 ? 1.972 -10.945 14.239 1.00 75.88 281 GLU A N 1
ATOM 2206 C CA . GLU A 1 281 ? 0.548 -11.193 14.499 1.00 75.88 281 GLU A CA 1
ATOM 2207 C C . GLU A 1 281 ? -0.264 -11.532 13.245 1.00 75.88 281 GLU A C 1
ATOM 2209 O O . GLU A 1 281 ? -1.165 -12.367 13.325 1.00 75.88 281 GLU A O 1
ATOM 2214 N N . PHE A 1 282 ? 0.011 -10.893 12.102 1.00 78.75 282 PHE A N 1
ATOM 2215 C CA . PHE A 1 282 ? -0.888 -10.974 10.938 1.00 78.75 282 PHE A CA 1
ATOM 2216 C C . PHE A 1 282 ? -0.383 -11.851 9.791 1.00 78.75 282 PHE A C 1
ATOM 2218 O O . PHE A 1 282 ? -1.196 -12.482 9.115 1.00 78.75 282 PHE A O 1
ATOM 2225 N N . GLY A 1 283 ? 0.933 -11.906 9.576 1.00 70.75 283 GLY A N 1
ATOM 2226 C CA . GLY A 1 283 ? 1.557 -12.696 8.512 1.00 70.75 283 GLY A CA 1
ATOM 2227 C C . GLY A 1 283 ? 1.250 -12.227 7.085 1.00 70.75 283 GLY A C 1
ATOM 2228 O O . GLY A 1 283 ? 1.469 -13.006 6.159 1.00 70.75 283 GLY A O 1
ATOM 2229 N N . PHE A 1 284 ? 0.712 -11.011 6.918 1.00 71.69 284 PHE A N 1
ATOM 2230 C CA . PHE A 1 284 ? 0.478 -10.410 5.601 1.00 71.69 284 PHE A CA 1
ATOM 2231 C C . PHE A 1 284 ? 1.767 -10.297 4.794 1.00 71.69 284 PHE A C 1
ATOM 2233 O O . PHE A 1 284 ? 2.801 -9.940 5.407 1.00 71.69 284 PHE A O 1
#

Secondary structure (DSSP, 8-state):
-HHHHHHHHHHHHHHHHHHHHHHHHTTSS--PPP---------------TT--THHHHHHHHHHHHHHHHHHHTT--TTSPPEEEEEHHHHHHHHHHHHH-TTT-SEEEEET---S--SS-THHHHHHHHHHH-GGGT--HHHHHHHHHHHHHHHHHHHTT-HHHHHHHTTBSS---SHHHHHHHHHHHHHHHHHHHHTTTTTSS--HHHHHHHHHSPPS-TT-TTHHHHHHHHHHHHHHHHHT-SSB---HHHHHHHHH---TT-TTHHHHHHHHHIIIII--

Radius of gyration: 22.97 Å; Cα contacts (8 Å, |Δi|>4): 279; chains: 1; bounding box: 61×38×66 Å

Sequence (284 aa):
RILSKIKDCVRDHQLQKNQDYLLTLTASDHQLLPQVKESWIYQPLDHFNRQDINTFPQRLADLAVFHQYISQSFNLSCRNTWISFGGSYSGALSAWFRGKFPNLVYGAVASSAPVQAKLDFSGYNKAVGLSLMNEAVGGSEKCFAKVREAFARVETALMGGNSSQVAVDFGCCQTPKNLDDQTELVQNLADIIMGAVQYNEEGVLMSIAELCGVMTSPSEEEEAEMGAYRQLIKLSQVYRSTSEETCLDISHEKTMKDLMDTSVHTHRRAERQWTYQTCTEFGF

Mean predicted aligned error: 10.65 Å

Foldseek 3Di:
DVVVVVVVVVVVVVVVVVLVVVVVVCPPDDDDDPDDDDDDDDDPPPPPDPVDLCVVVVLLVVVVVVLVVCCVVVVNDLVDAAEAEDEECSLLSQVVNCVVCVSRHVYYHRHPYCVAQDAPPCVLVVLLLVLLCDVVQQHRPLLSVLLVLQLVVLVVCVVVVVQVVSCVLLVAPDRDPDVQLSVLVSVVLVCLSSVQSVCAPVPPAYHSNVLSCLSVPCDPCVPDPCSSNNSSSVSSVSRCVVVVNNHRYSDPVVVVVLLPDPDPPDPCPVVNVVVVCCVSPRND

Organism: Nothobranchius furzeri (NCBI:txid105023)

InterPro domains:
  IPR008758 Peptidase S28 [PF05577] (56-284)
  IPR029058 Alpha/Beta hydrolase fold [G3DSA:3.40.50.1820] (56-284)
  IPR029058 Alpha/Beta hydrolase fold [SSF53474] (56-123)
  IPR042269 Serine carboxypeptidase S28, SKS domain [G3DSA:1.20.120.980] (123-258)

Nearest PDB structures (foldseek):
  4ebb-assembly2_B  TM=7.980E-01  e=4.265E-06  Homo sapiens
  4ebb-assembly1_A  TM=7.580E-01  e=4.064E-06  Homo sapiens
  3n2z-assembly1_B-2  TM=6.838E-01  e=3.246E-05  Homo sapiens
  7a3f-assembly1_B  TM=8.703E-01  e=4.947E+00  Homo sapiens
  7ots-assembly1_A  TM=2.519E-01  e=5.718E+00  Homo sapiens

pLDDT: mean 81.46, std 18.26, range [32.06, 98.31]